Protein AF-A0A2E2HQ76-F1 (afdb_monomer)

Radius of gyration: 26.44 Å; Cα contacts (8 Å, |Δi|>4): 318; chains: 1; bounding box: 56×39×73 Å

Sequence (237 aa):
MATITQSFTYALPEENYVAGISTTKTATYTYIGPDEFDVEIDGEGYIINFDLTEYPSPDRKKTIKATESSQLPIAYLARHHVDEEGFVWTENYVQETMDNGDVYNRLDNPDLEDVYMTPRWDESQGKWIVEQILKEQRNNAQAEAKRRKSYVETYYSQYDFGADVNAKIDAYLVGITSYINANPKYKTWKYTTQPTPPDIPKIDADIMKAFKNLPLPHSYALGGGPVLTFPGETAEG

pLDDT: mean 86.23, std 15.96, range [29.34, 97.56]

Secondary structure (DSSP, 8-state):
--EEEEEEEEE--SSTBSSS--SS-EEEEEEEEESEEEEEE-TTSBEEESS-SS---TTTEEEEETTSTTTHHHHHHTHHHH-TT-------EEEEE-TTS-EEEEESS--STTTBPPPEEETTTTEEE-PBPB--EE-HHHHHHHHHHHHHHHHHTT----HHHHHHHHHHHHHHHHHHHHSPPEEGGG-SS---PPPPPPPPHHHHHHHTTSPPPGGGSSS-S-----TT-----

Mean 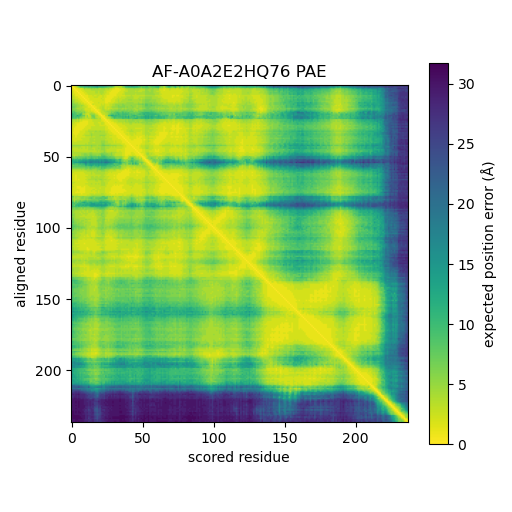predicted aligned error: 9.18 Å

Solvent-accessible surface area (backbone atoms only — not comparable to full-atom values): 14792 Å² total; per-residue (Å²): 123,52,79,41,78,50,74,50,76,45,75,32,42,82,45,82,37,49,92,60,74,32,95,83,43,63,51,77,46,74,40,62,35,53,37,44,52,56,32,34,36,51,98,83,20,40,68,76,43,68,76,75,87,61,88,66,58,76,90,33,46,47,76,46,39,41,78,39,81,88,32,31,66,53,41,45,63,44,30,87,79,62,37,90,87,61,84,79,84,87,77,44,72,43,82,42,76,46,98,85,69,38,73,24,75,42,71,74,55,70,54,69,67,75,40,30,47,73,49,27,41,38,81,92,76,73,43,79,46,74,47,73,46,68,58,80,61,52,41,71,63,37,53,51,42,52,51,54,48,51,55,52,52,58,50,58,77,72,51,86,72,50,72,74,50,46,52,52,49,53,54,46,53,53,51,44,50,53,49,42,69,75,41,62,65,38,62,51,93,54,42,91,68,77,79,84,76,76,86,70,81,72,80,54,68,66,56,52,60,67,49,72,82,53,79,82,57,76,87,69,74,67,86,79,74,82,82,86,78,72,95,78,76,76,88,73,134

Foldseek 3Di:
DDWDKDKDKDWFCPAAQDDDTDPPDIDIDIDTFDQKAKFFADPQQATDDRDCPDDDDPVRIDMQGCVDRQRVLLNQLCRCVGPPPHDDDDWDWDWDQDPVRFTFTGTPRDDSVSFWPRWGQDPVVRDIDIHTNHDDFDDVLLVVLVVVLCQLCLDLVPDDPDDVLVVLSVVQNVVSVVLNVVDDTHPVNRDPDDDDRPDHDDRDPVNVVSCVPDPDRPVVVPDDDPDDDDPPDDDDD

Structure (mmCIF, N/CA/C/O backbone):
data_AF-A0A2E2HQ76-F1
#
_entry.id   AF-A0A2E2HQ76-F1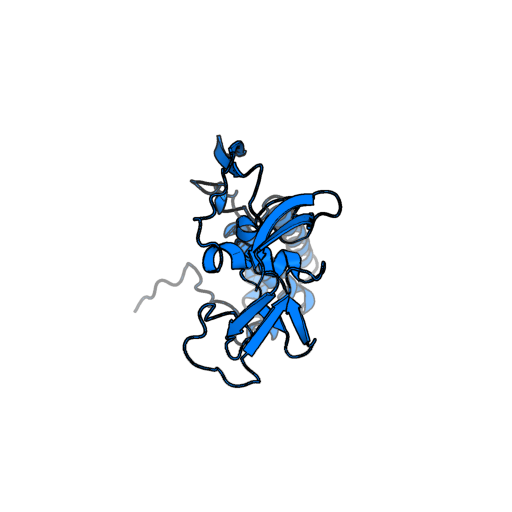
#
loop_
_atom_site.group_PDB
_atom_site.id
_atom_site.type_symbol
_atom_site.label_atom_id
_atom_site.label_alt_id
_atom_site.label_comp_id
_atom_site.label_asym_id
_atom_site.label_entity_id
_atom_site.label_seq_id
_atom_site.pdbx_PDB_ins_code
_atom_site.Cartn_x
_atom_site.Cartn_y
_atom_site.Cartn_z
_atom_site.occupancy
_atom_site.B_iso_or_equiv
_atom_site.auth_seq_id
_atom_site.auth_comp_id
_atom_site.auth_asym_id
_atom_site.auth_atom_id
_atom_site.pdbx_PDB_model_num
ATOM 1 N N . MET A 1 1 ? -24.481 -2.364 27.507 1.00 77.31 1 MET A N 1
ATOM 2 C CA . MET A 1 1 ? -23.082 -2.495 27.074 1.00 77.31 1 MET A CA 1
ATOM 3 C C . MET A 1 1 ? -22.218 -2.134 28.261 1.00 77.31 1 MET A C 1
ATOM 5 O O . MET A 1 1 ? -22.554 -1.185 28.968 1.00 77.31 1 MET A O 1
ATOM 9 N N . ALA A 1 2 ? -21.210 -2.945 28.547 1.00 88.00 2 ALA A N 1
ATOM 10 C CA . ALA A 1 2 ? -20.252 -2.678 29.611 1.00 88.00 2 ALA A CA 1
ATOM 11 C C . ALA A 1 2 ? -18.970 -2.112 28.998 1.00 88.00 2 ALA A C 1
ATOM 13 O O . ALA A 1 2 ? -18.512 -2.603 27.970 1.00 88.00 2 ALA A O 1
ATOM 14 N N . THR A 1 3 ? -18.368 -1.111 29.636 1.00 91.44 3 THR A N 1
ATOM 15 C CA . THR A 1 3 ? -17.027 -0.664 29.255 1.00 91.44 3 THR A CA 1
ATOM 16 C C . THR A 1 3 ? -16.012 -1.729 29.653 1.00 91.44 3 THR A C 1
ATOM 18 O O . THR A 1 3 ? -15.988 -2.182 30.801 1.00 91.44 3 THR A O 1
ATOM 21 N N . ILE A 1 4 ? -15.164 -2.122 28.709 1.00 93.75 4 ILE A N 1
ATOM 22 C CA . ILE A 1 4 ? -14.076 -3.074 28.909 1.00 93.75 4 ILE A CA 1
ATOM 23 C C . ILE A 1 4 ? -12.734 -2.422 28.606 1.00 93.75 4 ILE A C 1
ATOM 25 O O . ILE A 1 4 ? -12.632 -1.503 27.799 1.00 93.75 4 ILE A O 1
ATOM 29 N N . THR A 1 5 ? -11.689 -2.952 29.234 1.00 94.50 5 THR A N 1
ATOM 30 C CA . THR A 1 5 ? -10.299 -2.650 28.902 1.00 94.50 5 THR A CA 1
ATOM 31 C C . THR A 1 5 ? -9.627 -3.939 28.464 1.00 94.50 5 THR A C 1
ATOM 33 O O . THR A 1 5 ? -9.548 -4.888 29.247 1.00 94.50 5 THR A O 1
ATOM 36 N N . GLN A 1 6 ? -9.155 -3.994 27.221 1.00 94.94 6 GLN A N 1
ATOM 37 C CA . GLN A 1 6 ? -8.462 -5.165 26.685 1.00 94.94 6 GLN A CA 1
ATOM 38 C C . GLN A 1 6 ? -7.244 -4.755 25.869 1.00 94.94 6 GLN A C 1
ATOM 40 O O . GLN A 1 6 ? -7.316 -3.862 25.026 1.00 94.94 6 GLN A O 1
ATOM 45 N N . SER A 1 7 ? -6.125 -5.437 26.102 1.00 95.81 7 SER A N 1
ATOM 46 C CA . SER A 1 7 ? -4.915 -5.263 25.306 1.00 95.81 7 SER A CA 1
ATOM 47 C C . SER A 1 7 ? -4.778 -6.375 24.276 1.00 95.81 7 SER A C 1
ATOM 49 O O . SER A 1 7 ? -5.073 -7.537 24.555 1.00 95.81 7 SER A O 1
ATOM 51 N N . PHE A 1 8 ? -4.274 -6.023 23.101 1.00 95.81 8 PHE A N 1
ATOM 52 C CA . PHE A 1 8 ? -3.975 -6.965 22.032 1.00 95.81 8 PHE A CA 1
ATOM 53 C C . PHE A 1 8 ? -2.688 -6.578 21.321 1.00 95.81 8 PHE A C 1
ATOM 55 O O . PHE A 1 8 ? -2.269 -5.423 21.335 1.00 95.81 8 PHE A O 1
ATOM 62 N N . THR A 1 9 ? -2.066 -7.564 20.688 1.00 95.62 9 THR A N 1
ATOM 63 C CA . THR A 1 9 ? -0.902 -7.359 19.832 1.00 95.62 9 THR A CA 1
ATOM 64 C C . THR A 1 9 ? -1.328 -7.534 18.385 1.00 95.62 9 THR A C 1
ATOM 66 O O . THR A 1 9 ? -2.008 -8.505 18.053 1.00 95.62 9 THR A O 1
ATOM 69 N N . TYR A 1 10 ? -0.924 -6.602 17.527 1.00 94.50 10 TYR A N 1
ATOM 70 C CA . TYR A 1 10 ? -1.260 -6.628 16.110 1.00 94.50 10 TYR A CA 1
ATOM 71 C C . TYR A 1 10 ? -0.017 -6.445 15.245 1.00 94.50 10 TYR A C 1
ATOM 73 O O . TYR A 1 10 ? 0.938 -5.763 15.631 1.00 94.50 10 TYR A O 1
ATOM 81 N N . ALA A 1 11 ? -0.015 -7.097 14.085 1.00 93.94 11 ALA A N 1
ATOM 82 C CA . ALA A 1 11 ? 1.092 -7.024 13.145 1.00 93.94 11 ALA A CA 1
ATOM 83 C C . ALA A 1 11 ? 1.132 -5.652 12.466 1.00 93.94 11 ALA A C 1
ATOM 85 O O . ALA A 1 11 ? 0.093 -5.081 12.134 1.00 93.94 11 ALA A O 1
ATOM 86 N N . LEU A 1 12 ? 2.337 -5.138 12.242 1.00 93.38 12 LEU A N 1
ATOM 87 C CA . LEU A 1 12 ? 2.582 -3.880 11.544 1.00 93.38 12 LEU A CA 1
ATOM 88 C C . LEU A 1 12 ? 3.380 -4.139 10.263 1.00 93.38 12 LEU A C 1
ATOM 90 O O . LEU A 1 12 ? 4.075 -5.148 10.168 1.00 93.38 12 LEU A O 1
ATOM 94 N N . PRO A 1 13 ? 3.332 -3.254 9.262 1.00 91.69 13 PRO A N 1
ATOM 95 C CA . PRO A 1 13 ? 4.262 -3.322 8.150 1.00 91.69 13 PRO A CA 1
ATOM 96 C C . PRO A 1 13 ? 5.676 -2.982 8.627 1.00 91.69 13 PRO A C 1
ATOM 98 O O . PRO A 1 13 ? 5.869 -2.181 9.551 1.00 91.69 13 PRO A O 1
ATOM 101 N N . GLU A 1 14 ? 6.680 -3.552 7.957 1.00 89.88 14 GLU A N 1
ATOM 102 C CA . GLU A 1 14 ? 8.088 -3.182 8.177 1.00 89.88 14 GLU A CA 1
ATOM 103 C C . GLU A 1 14 ? 8.264 -1.664 8.065 1.00 89.88 14 GLU A C 1
ATOM 105 O O . GLU A 1 14 ? 8.861 -1.011 8.927 1.00 89.88 14 GLU A O 1
ATOM 110 N N . GLU A 1 15 ? 7.616 -1.093 7.052 1.00 89.12 15 GLU A N 1
ATOM 111 C CA . GLU A 1 15 ? 7.592 0.328 6.776 1.00 89.12 15 GLU A CA 1
ATOM 112 C C . GLU A 1 15 ? 6.177 0.806 6.452 1.00 89.12 15 GLU A C 1
ATOM 114 O O . GLU A 1 15 ? 5.490 0.239 5.601 1.00 89.12 15 GLU A O 1
ATOM 119 N N . ASN A 1 16 ? 5.756 1.887 7.110 1.00 88.88 16 ASN A N 1
ATOM 120 C CA . ASN A 1 16 ? 4.438 2.471 6.888 1.00 88.88 16 ASN A CA 1
ATOM 121 C C . ASN A 1 16 ? 4.263 2.871 5.416 1.00 88.88 16 ASN A C 1
ATOM 123 O O . ASN A 1 16 ? 5.190 3.365 4.765 1.00 88.88 16 ASN A O 1
ATOM 127 N N . TYR A 1 17 ? 3.046 2.675 4.908 1.00 90.75 17 TYR A N 1
ATOM 128 C CA . TYR A 1 17 ? 2.636 2.998 3.539 1.00 90.75 17 TYR A CA 1
ATOM 129 C C . TYR A 1 17 ? 3.270 2.162 2.413 1.00 90.75 17 TYR A C 1
ATOM 131 O O . TYR A 1 17 ? 2.989 2.417 1.238 1.00 90.75 17 TYR A O 1
ATOM 139 N N . VAL A 1 18 ? 4.094 1.159 2.743 1.00 89.12 18 VAL A N 1
ATOM 140 C CA . VAL A 1 18 ? 4.664 0.193 1.791 1.00 89.12 18 VAL A CA 1
ATOM 141 C C . VAL A 1 18 ? 3.946 -1.144 1.936 1.00 89.12 18 VAL A C 1
ATOM 143 O O . VAL A 1 18 ? 3.761 -1.628 3.046 1.00 89.12 18 VAL A O 1
ATOM 146 N N . ALA A 1 19 ? 3.551 -1.749 0.814 1.00 87.31 19 ALA A N 1
ATOM 147 C CA . ALA A 1 19 ? 2.788 -2.992 0.820 1.00 87.31 19 ALA A CA 1
ATOM 148 C C . ALA A 1 19 ? 3.541 -4.142 1.505 1.00 87.31 19 ALA A C 1
ATOM 150 O O . ALA A 1 19 ? 4.706 -4.396 1.193 1.00 87.31 19 ALA A O 1
ATOM 151 N N . GLY A 1 20 ? 2.826 -4.867 2.366 1.00 85.94 20 GLY A N 1
ATOM 152 C CA . GLY A 1 20 ? 3.310 -6.071 3.036 1.00 85.94 20 GLY A CA 1
ATOM 153 C C . GLY A 1 20 ? 3.284 -5.936 4.556 1.00 85.94 20 GLY A C 1
ATOM 154 O O . GLY A 1 20 ? 3.690 -4.918 5.112 1.00 85.94 20 GLY A O 1
ATOM 155 N N . ILE A 1 21 ? 2.826 -6.992 5.227 1.00 83.62 21 ILE A N 1
ATOM 156 C CA . ILE A 1 21 ? 2.812 -7.080 6.689 1.00 83.62 21 ILE A CA 1
ATOM 157 C C . ILE A 1 21 ? 4.108 -7.738 7.158 1.00 83.62 21 ILE A C 1
ATOM 159 O O . ILE A 1 21 ? 4.530 -8.751 6.596 1.00 83.62 21 ILE A O 1
ATOM 163 N N . SER A 1 22 ? 4.746 -7.159 8.175 1.00 84.31 22 SER A N 1
ATOM 164 C CA . SER A 1 22 ? 5.930 -7.755 8.783 1.00 84.31 22 SER A CA 1
ATOM 165 C C . SER A 1 22 ? 5.566 -9.048 9.504 1.00 84.31 22 SER A C 1
ATOM 167 O O . SER A 1 22 ? 4.528 -9.153 10.156 1.00 84.31 22 SER A O 1
ATOM 169 N N . THR A 1 23 ? 6.465 -10.024 9.449 1.00 81.56 23 THR A N 1
ATOM 170 C CA . THR A 1 23 ? 6.367 -11.239 10.265 1.00 81.56 23 THR A CA 1
ATOM 171 C C . THR A 1 23 ? 7.010 -11.085 11.645 1.00 81.56 23 THR A C 1
ATOM 173 O O . THR A 1 23 ? 6.943 -12.010 12.449 1.00 81.56 23 THR A O 1
ATOM 176 N N . THR A 1 24 ? 7.682 -9.964 11.917 1.00 85.62 24 THR A N 1
ATOM 177 C CA . THR A 1 24 ? 8.499 -9.745 13.125 1.00 85.62 24 THR A CA 1
ATOM 178 C C . THR A 1 24 ? 8.143 -8.466 13.877 1.00 85.62 24 THR A C 1
ATOM 180 O O . THR A 1 24 ? 8.426 -8.368 15.070 1.00 85.62 24 THR A O 1
ATOM 183 N N . LYS A 1 25 ? 7.517 -7.490 13.215 1.00 90.50 25 LYS A N 1
ATOM 184 C CA . LYS A 1 25 ? 7.137 -6.204 13.790 1.00 90.50 25 LYS A CA 1
ATOM 185 C C . LYS A 1 25 ? 5.670 -6.217 14.195 1.00 90.50 25 LYS A C 1
ATOM 187 O O . LYS A 1 25 ? 4.765 -6.350 13.372 1.00 90.50 25 LYS A O 1
ATOM 192 N N . THR A 1 26 ? 5.446 -6.031 15.485 1.00 93.88 26 THR A N 1
ATOM 193 C CA . THR A 1 26 ? 4.122 -5.949 16.095 1.00 93.88 26 THR A CA 1
ATOM 194 C C . THR A 1 26 ? 4.080 -4.788 17.074 1.00 93.88 26 THR A C 1
ATOM 196 O O . THR A 1 26 ? 5.110 -4.441 17.652 1.00 93.88 26 THR A O 1
ATOM 199 N N . ALA A 1 27 ? 2.894 -4.247 17.323 1.00 93.38 27 ALA A N 1
ATOM 200 C CA . ALA A 1 27 ? 2.656 -3.303 18.408 1.00 93.38 27 ALA A CA 1
ATOM 201 C C . ALA A 1 27 ? 1.533 -3.803 19.316 1.00 93.38 27 ALA A C 1
ATOM 203 O O . ALA A 1 27 ? 0.669 -4.575 18.892 1.00 93.38 27 ALA A O 1
ATOM 204 N N . THR A 1 28 ? 1.585 -3.380 20.576 1.00 95.56 28 THR A N 1
ATOM 205 C CA . THR A 1 28 ? 0.549 -3.669 21.565 1.00 95.56 28 THR A CA 1
ATOM 206 C C . THR A 1 28 ? -0.314 -2.438 21.752 1.00 95.56 28 THR A C 1
ATOM 208 O O . THR A 1 28 ? 0.191 -1.342 21.988 1.00 95.56 28 THR A O 1
ATOM 211 N N . TYR A 1 29 ? -1.616 -2.657 21.682 1.00 95.00 29 TYR A N 1
ATOM 212 C CA . TYR A 1 29 ? -2.647 -1.641 21.741 1.00 95.00 29 TYR A CA 1
ATOM 213 C C . TYR A 1 29 ? -3.623 -1.977 22.865 1.00 95.00 29 TYR A C 1
ATOM 215 O O . TYR A 1 29 ? -3.818 -3.149 23.188 1.00 95.00 29 TYR A O 1
ATOM 223 N N . THR A 1 30 ? -4.237 -0.955 23.457 1.00 94.12 30 THR A N 1
ATOM 224 C CA . THR A 1 30 ? -5.245 -1.118 24.511 1.00 94.12 30 THR A CA 1
ATOM 225 C C . THR A 1 30 ? -6.545 -0.475 24.065 1.00 94.12 30 THR A C 1
ATOM 227 O O . THR A 1 30 ? -6.609 0.739 23.887 1.00 94.12 30 THR A O 1
ATOM 230 N N . TYR A 1 31 ? -7.571 -1.297 23.888 1.00 94.06 31 TYR A N 1
ATOM 231 C CA . TYR A 1 31 ? -8.940 -0.855 23.679 1.00 94.06 31 TYR A CA 1
ATOM 232 C C . TYR A 1 31 ? -9.589 -0.542 25.026 1.00 94.06 31 TYR A C 1
ATOM 234 O O . TYR A 1 31 ? -9.506 -1.349 25.958 1.00 94.06 31 TYR A O 1
ATOM 242 N N . ILE A 1 32 ? -10.234 0.617 25.106 1.00 93.12 32 ILE A N 1
ATOM 243 C CA . ILE A 1 32 ? -11.110 1.023 26.202 1.00 93.12 32 ILE A CA 1
ATOM 244 C C . ILE A 1 32 ? -12.407 1.479 25.540 1.00 93.12 32 ILE A C 1
ATOM 246 O O . ILE A 1 32 ? -12.379 2.396 24.728 1.00 93.12 32 ILE A O 1
ATOM 250 N N . GLY A 1 33 ? -13.515 0.801 25.821 1.00 92.69 33 GLY A N 1
ATOM 251 C CA . GLY A 1 33 ? -14.793 1.090 25.169 1.00 92.69 33 GLY A CA 1
ATOM 252 C C . GLY A 1 33 ? -15.834 -0.004 25.405 1.00 92.69 33 GLY A C 1
ATOM 253 O O . GLY A 1 33 ? -15.589 -0.909 26.209 1.00 92.69 33 GLY A O 1
ATOM 254 N N . PRO A 1 34 ? -16.992 0.053 24.728 1.00 93.38 34 PRO A N 1
ATOM 255 C CA . PRO A 1 34 ? -18.050 -0.948 24.853 1.00 93.38 34 PRO A CA 1
ATOM 256 C C . PRO A 1 34 ? -17.576 -2.372 24.520 1.00 93.38 34 PRO A C 1
ATOM 258 O O . PRO A 1 34 ? -16.764 -2.575 23.616 1.00 93.38 34 PRO A O 1
ATOM 261 N N . ASP A 1 35 ? -18.106 -3.367 25.228 1.00 95.31 35 ASP A N 1
ATOM 262 C CA . ASP A 1 35 ? -17.883 -4.797 24.984 1.00 95.31 35 ASP A CA 1
ATOM 263 C C . ASP A 1 35 ? -18.407 -5.279 23.625 1.00 95.31 35 ASP A C 1
ATOM 265 O O . ASP A 1 35 ? -17.827 -6.182 23.011 1.00 95.31 35 ASP A O 1
ATOM 269 N N . GLU A 1 36 ? -19.465 -4.639 23.143 1.00 94.88 36 GLU A N 1
ATOM 270 C CA . GLU A 1 36 ? -19.980 -4.736 21.785 1.00 94.88 36 GLU A CA 1
ATOM 271 C C . GLU A 1 36 ? -20.700 -3.442 21.397 1.00 94.88 36 GLU A C 1
ATOM 273 O O . GLU A 1 36 ? -21.184 -2.712 22.263 1.00 94.88 36 GLU A O 1
ATOM 278 N N . PHE A 1 37 ? -20.774 -3.160 20.100 1.00 93.75 37 PHE A N 1
ATOM 279 C CA . PHE A 1 37 ? -21.558 -2.055 19.553 1.00 93.75 37 PHE A CA 1
ATOM 280 C C . PHE A 1 37 ? -21.964 -2.352 18.108 1.00 93.75 37 PHE A C 1
ATOM 282 O O . PHE A 1 37 ? -21.340 -3.159 17.412 1.00 93.75 37 PHE A O 1
ATOM 289 N N . ASP A 1 38 ? -23.042 -1.713 17.667 1.00 93.94 38 ASP A N 1
ATOM 290 C CA . ASP A 1 38 ? -23.584 -1.882 16.326 1.00 93.94 38 ASP A CA 1
ATOM 291 C C . ASP A 1 38 ? -23.137 -0.744 15.407 1.00 93.94 38 ASP A C 1
ATOM 293 O O . ASP A 1 38 ? -23.052 0.407 15.823 1.00 93.94 38 ASP A O 1
ATOM 297 N N . VAL A 1 39 ? -22.903 -1.071 14.140 1.00 94.50 39 VAL A N 1
ATOM 298 C CA . VAL A 1 39 ? -22.543 -0.126 13.081 1.00 94.50 39 VAL A CA 1
ATOM 299 C C . VAL A 1 39 ? -23.412 -0.344 11.844 1.00 94.50 39 VAL A C 1
ATOM 301 O O . VAL A 1 39 ? -23.922 -1.445 11.604 1.00 94.50 39 VAL A O 1
ATOM 304 N N . GLU A 1 40 ? -23.572 0.706 11.044 1.00 95.25 40 GLU A N 1
ATOM 305 C CA . GLU A 1 40 ? -24.185 0.635 9.717 1.00 95.25 40 GLU A CA 1
ATOM 306 C C . GLU A 1 40 ? -23.098 0.623 8.647 1.00 95.25 40 GLU A C 1
ATOM 308 O O . GLU A 1 40 ? -22.190 1.459 8.670 1.00 95.25 40 GLU A O 1
ATOM 313 N N . ILE A 1 41 ? -23.227 -0.288 7.684 1.00 95.81 41 ILE A N 1
ATOM 314 C CA . ILE A 1 41 ? -22.366 -0.357 6.503 1.00 95.81 41 ILE A CA 1
ATOM 315 C C . ILE A 1 41 ? -23.077 0.130 5.230 1.00 95.81 41 ILE A C 1
ATOM 317 O O . ILE A 1 41 ? -24.311 0.104 5.118 1.00 95.81 41 ILE A O 1
ATOM 321 N N . ASP A 1 42 ? -22.308 0.583 4.245 1.00 94.38 42 ASP A N 1
ATOM 322 C CA . ASP A 1 42 ? -22.791 0.821 2.882 1.00 94.38 42 ASP A CA 1
ATOM 323 C C . ASP A 1 42 ? -22.840 -0.469 2.036 1.00 94.38 42 ASP A C 1
ATOM 325 O O . ASP A 1 42 ? -22.668 -1.578 2.540 1.00 94.38 42 ASP A O 1
ATOM 329 N N . GLY A 1 43 ? -23.120 -0.332 0.735 1.00 93.19 43 GLY A N 1
ATOM 330 C CA . GLY A 1 43 ? -23.179 -1.466 -0.195 1.00 93.19 43 GLY A CA 1
ATOM 331 C C . GLY A 1 43 ? -21.822 -2.099 -0.532 1.00 93.19 43 GLY A C 1
ATOM 332 O O . GLY A 1 43 ? -21.797 -3.188 -1.099 1.00 93.19 43 GLY A O 1
ATOM 333 N N . GLU A 1 44 ? -20.710 -1.443 -0.197 1.00 93.62 44 GLU A N 1
ATOM 334 C CA . GLU A 1 44 ? -19.345 -1.959 -0.374 1.00 93.62 44 GLU A CA 1
ATOM 335 C C . GLU A 1 44 ? -18.789 -2.575 0.927 1.00 93.62 44 GLU A C 1
ATOM 337 O O . GLU A 1 44 ? -17.759 -3.261 0.916 1.00 93.62 44 GLU A O 1
ATOM 342 N N . GLY A 1 45 ? -19.511 -2.381 2.034 1.00 94.69 45 GLY A N 1
ATOM 343 C CA . GLY A 1 45 ? -19.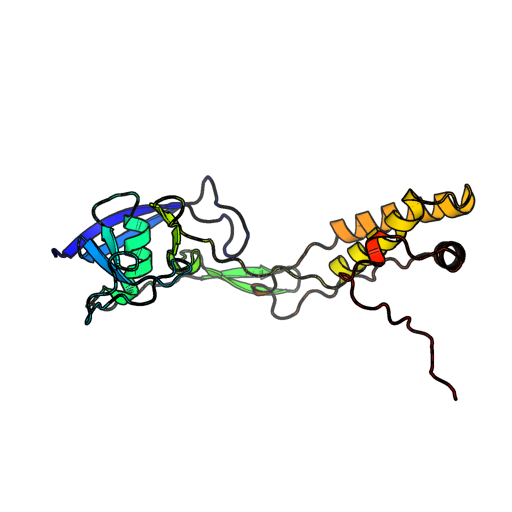213 -2.902 3.359 1.00 94.69 45 GLY A CA 1
ATOM 344 C C . GLY A 1 45 ? -18.511 -1.908 4.279 1.00 94.69 45 GLY A C 1
ATOM 345 O O . GLY A 1 45 ? -18.124 -2.294 5.383 1.00 94.69 45 GLY A O 1
ATOM 346 N N . TYR A 1 46 ? -18.286 -0.665 3.848 1.00 94.62 46 TYR A N 1
ATOM 347 C CA . TYR A 1 46 ? -17.611 0.338 4.669 1.00 94.62 46 TYR A CA 1
ATOM 348 C C . TYR A 1 46 ? -18.545 0.840 5.762 1.00 94.62 46 TYR A C 1
ATOM 350 O O . TYR A 1 46 ? -19.732 1.051 5.517 1.00 94.62 46 TYR A O 1
ATOM 358 N N . ILE A 1 47 ? -18.006 1.048 6.964 1.00 93.50 47 ILE A N 1
ATOM 359 C CA . ILE A 1 47 ? -18.763 1.637 8.070 1.00 93.50 47 ILE A CA 1
ATOM 360 C C . ILE A 1 47 ? -19.074 3.098 7.735 1.00 93.50 47 ILE A C 1
ATOM 362 O O . ILE A 1 47 ? -18.165 3.885 7.477 1.00 93.50 47 ILE A O 1
ATOM 366 N N . ILE A 1 48 ? -20.356 3.458 7.768 1.00 92.50 48 ILE A N 1
ATOM 367 C CA . ILE A 1 48 ? -20.826 4.824 7.501 1.00 92.50 48 ILE A CA 1
ATOM 368 C C . ILE A 1 48 ? -21.509 5.475 8.704 1.00 92.50 48 ILE A C 1
ATOM 370 O O . ILE A 1 48 ? -21.703 6.689 8.703 1.00 92.50 48 ILE A O 1
ATOM 374 N N . ASN A 1 49 ? -21.888 4.691 9.718 1.00 90.94 49 ASN A N 1
ATOM 375 C CA . ASN A 1 49 ? -22.499 5.213 10.933 1.00 90.94 49 ASN A CA 1
ATOM 376 C C . ASN A 1 49 ? -22.177 4.333 12.152 1.00 90.94 49 ASN A C 1
ATOM 378 O O . ASN A 1 49 ? -22.303 3.108 12.089 1.00 90.94 49 ASN A O 1
ATOM 382 N N . PHE A 1 50 ? -21.802 4.982 13.254 1.00 88.94 50 PHE A N 1
ATOM 383 C CA . PHE A 1 50 ? -21.540 4.373 14.564 1.00 88.94 50 PHE A CA 1
ATOM 384 C C . PHE A 1 50 ? -22.641 4.693 15.591 1.00 88.94 50 PHE A C 1
ATOM 386 O O . PHE A 1 50 ? -22.757 3.995 16.592 1.00 88.94 50 PHE A O 1
ATOM 393 N N . ASP A 1 51 ? -23.466 5.716 15.335 1.00 85.06 51 ASP A N 1
ATOM 394 C CA . ASP A 1 51 ? -24.578 6.135 16.193 1.00 85.06 51 ASP A CA 1
ATOM 395 C C . ASP A 1 51 ? -25.912 5.828 15.494 1.00 85.06 51 ASP A C 1
ATOM 397 O O . ASP A 1 51 ? -26.477 6.625 14.730 1.00 85.06 51 ASP A O 1
ATOM 401 N N . LEU A 1 52 ? -26.391 4.600 15.699 1.00 83.81 52 LEU A N 1
ATOM 402 C CA . LEU A 1 52 ? -27.632 4.107 15.106 1.00 83.81 52 LEU A CA 1
ATOM 403 C C . LEU A 1 52 ? -28.849 4.718 15.815 1.00 83.81 52 LEU A C 1
ATOM 405 O O . LEU A 1 52 ? -29.468 4.102 16.681 1.00 83.81 52 LEU A O 1
ATOM 409 N N . THR A 1 53 ? -29.204 5.939 15.421 1.00 77.12 53 THR A N 1
ATOM 410 C CA . THR A 1 53 ? -30.429 6.620 15.876 1.00 77.12 53 THR A CA 1
ATOM 411 C C . THR A 1 53 ? -31.693 6.054 15.220 1.00 77.12 53 THR A C 1
ATOM 413 O O . THR A 1 53 ? -32.761 6.028 15.835 1.00 77.12 53 THR A O 1
ATOM 416 N N . GLU A 1 54 ? -31.566 5.537 13.997 1.00 78.50 54 GLU A N 1
ATOM 417 C CA . GLU A 1 54 ? -32.584 4.767 13.282 1.00 78.50 54 GLU A CA 1
ATOM 418 C C . GLU A 1 54 ? -32.093 3.329 13.092 1.00 78.50 54 GLU A C 1
ATOM 420 O O . GLU A 1 54 ? -30.893 3.089 12.991 1.00 78.50 54 GLU A O 1
ATOM 425 N N . TYR A 1 55 ? -33.006 2.353 13.050 1.00 78.44 55 TYR A N 1
ATOM 426 C CA . TYR A 1 55 ? -32.630 0.955 12.825 1.00 78.44 55 TYR A CA 1
ATOM 427 C C . TYR A 1 55 ? -32.326 0.734 11.335 1.00 78.44 55 TYR A C 1
ATOM 429 O O . TYR A 1 55 ? -33.272 0.709 10.539 1.00 78.44 55 TYR A O 1
ATOM 437 N N . PRO A 1 56 ? -31.052 0.540 10.935 1.00 84.38 56 PRO A N 1
ATOM 438 C CA . PRO A 1 56 ? -30.733 0.217 9.552 1.00 84.38 56 PRO A CA 1
ATOM 439 C C . PRO A 1 56 ? -31.326 -1.146 9.177 1.00 84.38 56 PRO A C 1
ATOM 441 O O . PRO A 1 56 ? -31.704 -1.945 10.044 1.00 84.38 56 PRO A O 1
ATOM 444 N N . SER A 1 57 ? -31.405 -1.437 7.873 1.00 86.19 57 SER A N 1
ATOM 445 C CA . SER A 1 57 ? -31.850 -2.767 7.445 1.00 86.19 57 SER A CA 1
ATOM 446 C C . SER A 1 57 ? -30.936 -3.849 8.046 1.00 86.19 57 SER A C 1
ATOM 448 O O . SER A 1 57 ? -29.740 -3.601 8.231 1.00 86.19 57 SER A O 1
ATOM 450 N N . PRO A 1 58 ? -31.458 -5.057 8.333 1.00 84.75 58 PRO A N 1
ATOM 451 C CA . PRO A 1 58 ? -30.662 -6.135 8.922 1.00 84.75 58 PRO A CA 1
ATOM 452 C C . PRO A 1 58 ? -29.397 -6.472 8.127 1.00 84.75 58 PRO A C 1
ATOM 454 O O . PRO A 1 58 ? -28.383 -6.823 8.717 1.00 84.75 58 PRO A O 1
ATOM 457 N N . ASP A 1 59 ? -29.440 -6.312 6.803 1.00 88.81 59 ASP A N 1
ATOM 458 C CA . ASP A 1 59 ? -28.301 -6.588 5.925 1.00 88.81 59 ASP A CA 1
ATOM 459 C C . ASP A 1 59 ? -27.164 -5.574 6.120 1.00 88.81 59 ASP A C 1
ATOM 461 O O . ASP A 1 59 ? -25.993 -5.920 5.985 1.00 88.81 59 ASP A O 1
ATOM 465 N N . ARG A 1 60 ? -27.501 -4.335 6.497 1.00 92.88 60 ARG A N 1
ATOM 466 C CA . ARG A 1 60 ? -26.557 -3.222 6.682 1.00 92.88 60 ARG A CA 1
ATOM 467 C C . ARG A 1 60 ? -26.118 -3.039 8.130 1.00 92.88 60 ARG A C 1
ATOM 469 O O . ARG A 1 60 ? -25.161 -2.319 8.389 1.00 92.88 60 ARG A O 1
ATOM 476 N N . LYS A 1 61 ? -26.801 -3.675 9.080 1.00 95.12 61 LYS A N 1
ATOM 477 C CA . LYS A 1 61 ? -26.430 -3.653 10.493 1.00 95.12 61 LYS A CA 1
ATOM 478 C C . LYS A 1 61 ? -25.379 -4.723 10.773 1.00 95.12 61 LYS A C 1
ATOM 480 O O . LYS A 1 61 ? -25.659 -5.905 10.581 1.00 95.12 61 LYS A O 1
ATOM 485 N N . LYS A 1 62 ? -24.213 -4.346 11.299 1.00 95.31 62 LYS A N 1
ATOM 486 C CA . LYS A 1 62 ? -23.206 -5.303 11.786 1.00 95.31 62 LYS A CA 1
ATOM 487 C C . LYS A 1 62 ? -22.852 -4.999 13.235 1.00 95.31 62 LYS A C 1
ATOM 489 O O . LYS A 1 62 ? -22.759 -3.841 13.619 1.00 95.31 62 LYS A O 1
ATOM 494 N N . THR A 1 63 ? -22.640 -6.042 14.026 1.00 94.94 63 THR A N 1
ATOM 495 C CA . THR A 1 63 ? -22.197 -5.915 15.419 1.00 94.94 63 THR A CA 1
ATOM 496 C C . THR A 1 63 ? -20.700 -6.187 15.488 1.00 94.94 63 THR A C 1
ATOM 498 O O . THR A 1 63 ? -20.235 -7.213 14.984 1.00 94.94 63 THR A O 1
ATOM 501 N N . ILE A 1 64 ? -19.954 -5.286 16.121 1.00 95.69 64 ILE A N 1
ATOM 502 C CA . ILE A 1 64 ? -18.545 -5.476 16.466 1.00 95.69 64 ILE A CA 1
ATOM 503 C C . ILE A 1 64 ? -18.479 -5.906 17.928 1.00 95.69 64 ILE A C 1
ATOM 505 O O . ILE A 1 64 ? -19.019 -5.232 18.803 1.00 95.69 64 ILE A O 1
ATOM 509 N N . LYS A 1 65 ? -17.810 -7.029 18.200 1.00 96.00 65 LYS A N 1
ATOM 510 C CA . LYS A 1 65 ? -17.675 -7.594 19.550 1.00 96.00 65 LYS A CA 1
ATOM 511 C C . LYS A 1 65 ? -16.241 -7.492 20.037 1.00 96.00 65 LYS A C 1
ATOM 513 O O . LYS A 1 65 ? -15.421 -8.358 19.753 1.00 96.00 65 LYS A O 1
ATOM 518 N N . ALA A 1 66 ? -15.941 -6.469 20.826 1.00 95.25 66 ALA A N 1
ATOM 519 C CA . ALA A 1 66 ? -14.604 -6.244 21.368 1.00 95.25 66 ALA A CA 1
ATOM 520 C C . ALA A 1 66 ? -14.145 -7.347 22.347 1.00 95.25 66 ALA A C 1
ATOM 522 O O . ALA A 1 66 ? -12.963 -7.457 22.653 1.00 95.25 66 ALA A O 1
ATOM 523 N N . THR A 1 67 ? -15.058 -8.202 22.815 1.00 95.88 67 THR A N 1
ATOM 524 C CA . THR A 1 67 ? -14.723 -9.401 23.602 1.00 95.88 67 THR A CA 1
ATOM 525 C C . THR A 1 67 ? -14.136 -10.550 22.773 1.00 95.88 67 THR A C 1
ATOM 527 O O . THR A 1 67 ? -13.529 -11.460 23.342 1.00 95.88 67 THR A O 1
ATOM 530 N N . GLU A 1 68 ? -14.280 -10.525 21.445 1.00 96.12 68 GLU A N 1
ATOM 531 C CA . GLU A 1 68 ? -13.709 -11.520 20.538 1.00 96.12 68 GLU A CA 1
ATOM 532 C C . GLU A 1 68 ? -12.331 -11.060 20.042 1.00 96.12 68 GLU A C 1
ATOM 534 O O . GLU A 1 68 ? -12.192 -10.000 19.434 1.00 96.12 68 GLU A O 1
ATOM 539 N N . SER A 1 69 ? -11.293 -11.880 20.237 1.00 94.06 69 SER A N 1
ATOM 540 C CA . SER A 1 69 ? -9.909 -11.506 19.894 1.00 94.06 69 SER A CA 1
ATOM 541 C C . SER A 1 69 ? -9.698 -11.172 18.412 1.00 94.06 69 SER A C 1
ATOM 543 O O . SER A 1 69 ? -8.847 -10.347 18.087 1.00 94.06 69 SER A O 1
ATOM 545 N N . SER A 1 70 ? -10.476 -11.775 17.510 1.00 93.81 70 SER A N 1
ATOM 546 C CA . SER A 1 70 ? -10.465 -11.479 16.071 1.00 93.81 70 SER A CA 1
ATOM 547 C C . SER A 1 70 ? -11.125 -10.145 15.715 1.00 93.81 70 SER A C 1
ATOM 549 O O . SER A 1 70 ? -10.834 -9.597 14.655 1.00 93.81 70 SER A O 1
ATOM 551 N N . GLN A 1 71 ? -12.008 -9.631 16.571 1.00 95.69 71 GLN A N 1
ATOM 552 C CA . GLN A 1 71 ? -12.735 -8.380 16.360 1.00 95.69 71 GLN A CA 1
ATOM 553 C C . GLN A 1 71 ? -12.194 -7.231 17.213 1.00 95.69 71 GLN A C 1
ATOM 555 O O . GLN A 1 71 ? -12.487 -6.074 16.936 1.00 95.69 71 GLN A O 1
ATOM 560 N N . LEU A 1 72 ? -11.362 -7.511 18.214 1.00 95.56 72 LEU A N 1
ATOM 561 C CA . LEU A 1 72 ? -10.752 -6.489 19.057 1.00 95.56 72 LEU A CA 1
ATOM 562 C C . LEU A 1 72 ? -9.937 -5.433 18.266 1.00 95.56 72 LEU A C 1
ATOM 564 O O . LEU A 1 72 ? -10.102 -4.248 18.551 1.00 95.56 72 LEU A O 1
ATOM 568 N N . PRO A 1 73 ? -9.155 -5.780 17.220 1.00 95.69 73 PRO A N 1
ATOM 569 C CA . PRO A 1 73 ? -8.533 -4.776 16.349 1.00 95.69 73 PRO A CA 1
ATOM 570 C C . PRO A 1 73 ? -9.550 -3.919 15.578 1.00 95.69 73 PRO A C 1
ATOM 572 O O . PRO A 1 73 ? -9.308 -2.741 15.338 1.00 95.69 73 PRO A O 1
ATOM 575 N N . ILE A 1 74 ? -10.699 -4.498 15.216 1.00 95.62 74 ILE A N 1
ATOM 576 C CA . ILE A 1 74 ? -11.800 -3.806 14.526 1.00 95.62 74 ILE A CA 1
ATOM 577 C C . ILE A 1 74 ? -12.445 -2.794 15.472 1.00 95.62 74 ILE A C 1
ATOM 579 O O . ILE A 1 74 ? -12.632 -1.639 15.104 1.00 95.62 74 ILE A O 1
ATOM 583 N N . ALA A 1 75 ? -12.722 -3.216 16.708 1.00 94.94 75 ALA A N 1
ATOM 584 C CA . ALA A 1 75 ? -13.237 -2.348 17.759 1.00 94.94 75 ALA A CA 1
ATOM 585 C C . ALA A 1 75 ? -12.272 -1.197 18.062 1.00 94.94 75 ALA A C 1
ATOM 587 O O . ALA A 1 75 ? -12.690 -0.053 18.210 1.00 94.94 75 ALA A O 1
ATOM 588 N N . TYR A 1 76 ? -10.970 -1.486 18.088 1.00 94.94 76 TYR A N 1
ATOM 589 C CA . TYR A 1 76 ? -9.938 -0.478 18.285 1.00 94.94 76 TY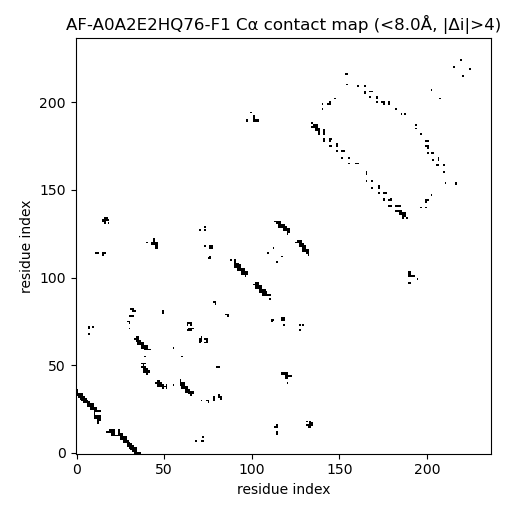R A CA 1
ATOM 590 C C . TYR A 1 76 ? -9.895 0.565 17.165 1.00 94.94 76 TYR A C 1
ATOM 592 O O . TYR A 1 76 ? -9.868 1.749 17.468 1.00 94.94 76 TYR A O 1
ATOM 600 N N . LEU A 1 77 ? -9.958 0.157 15.894 1.00 93.62 77 LEU A N 1
ATOM 601 C CA . LEU A 1 77 ? -10.023 1.082 14.746 1.00 93.62 77 LEU A CA 1
ATOM 602 C C . LEU A 1 77 ? -11.332 1.887 14.670 1.00 93.62 77 LEU A C 1
ATOM 604 O O . LEU A 1 77 ? -11.459 2.801 13.867 1.00 93.62 77 LEU A O 1
ATOM 608 N N . ALA A 1 78 ? -12.336 1.514 15.458 1.00 90.38 78 ALA A N 1
ATOM 609 C CA . ALA A 1 78 ? -13.597 2.234 15.585 1.00 90.38 78 ALA A CA 1
ATOM 610 C C . ALA A 1 78 ? -13.646 3.110 16.847 1.00 90.38 78 ALA A C 1
ATOM 612 O O . ALA A 1 78 ? -14.610 3.851 17.047 1.00 90.38 78 ALA A O 1
ATOM 613 N N . ARG A 1 79 ? -12.628 3.037 17.717 1.00 85.25 79 ARG A N 1
ATOM 614 C CA . ARG A 1 79 ? -12.672 3.622 19.064 1.00 85.25 79 ARG A CA 1
ATOM 615 C C . ARG A 1 79 ? -12.875 5.132 19.064 1.00 85.25 79 ARG A C 1
ATOM 617 O O . ARG A 1 79 ? -13.530 5.635 19.961 1.00 85.25 79 ARG A O 1
ATOM 624 N N . HIS A 1 80 ? -12.370 5.848 18.056 1.00 76.56 80 HIS A N 1
ATOM 625 C CA . HIS A 1 80 ? -12.527 7.302 17.957 1.00 76.56 80 HIS A CA 1
ATOM 626 C C . HIS A 1 80 ? -13.997 7.732 17.861 1.00 76.56 80 HIS A C 1
ATOM 628 O O . HIS A 1 80 ? -14.319 8.884 18.136 1.00 76.56 80 HIS A O 1
ATOM 634 N N . HIS A 1 81 ? -14.885 6.807 17.490 1.00 81.56 81 HIS A N 1
ATOM 635 C CA . HIS A 1 81 ? -16.321 7.038 17.401 1.00 81.56 81 HIS A CA 1
ATOM 636 C C . HIS A 1 81 ? -17.103 6.558 18.627 1.00 81.56 81 HIS A C 1
ATOM 638 O O . HIS A 1 81 ? -18.256 6.951 18.780 1.00 81.56 81 HIS A O 1
ATOM 644 N N . VAL A 1 82 ? -16.507 5.719 19.479 1.00 78.69 82 VAL A N 1
ATOM 645 C CA . VAL A 1 82 ? -17.178 5.126 20.652 1.00 78.69 82 VAL A CA 1
ATOM 646 C C . VAL A 1 82 ? -16.545 5.520 21.988 1.00 78.69 82 VAL A C 1
ATOM 648 O O . VAL A 1 82 ? -17.107 5.209 23.035 1.00 78.69 82 VAL A O 1
ATOM 651 N N . ASP A 1 83 ? -15.390 6.188 21.976 1.00 77.69 83 ASP A N 1
ATOM 652 C CA . ASP A 1 83 ? -14.750 6.707 23.181 1.00 77.69 83 ASP A CA 1
ATOM 653 C C . ASP A 1 83 ? -15.347 8.064 23.578 1.00 77.69 83 ASP A C 1
ATOM 655 O O . ASP A 1 83 ? -15.119 9.089 22.932 1.00 77.69 83 ASP A O 1
ATOM 659 N N . GLU A 1 84 ? -16.102 8.064 24.674 1.00 69.31 84 GLU A N 1
ATOM 660 C CA . GLU A 1 84 ? -16.715 9.258 25.261 1.00 69.31 84 GLU A CA 1
ATOM 661 C C . GLU A 1 84 ? -15.697 10.162 25.983 1.00 69.31 84 GLU A C 1
ATOM 663 O O . GLU A 1 84 ? -15.957 11.353 26.168 1.00 69.31 84 GLU A O 1
ATOM 668 N N . GLU A 1 85 ? -14.538 9.628 26.387 1.00 72.44 85 GLU A N 1
ATOM 669 C CA . GLU A 1 85 ? -13.531 10.351 27.181 1.00 72.44 85 GLU A CA 1
ATOM 670 C C . GLU A 1 85 ? -12.487 11.078 26.317 1.00 72.44 85 GLU A C 1
ATOM 672 O O . GLU A 1 85 ? -11.686 11.860 26.835 1.00 72.44 85 GLU A O 1
ATOM 677 N N . GLY A 1 86 ? -12.544 10.892 24.995 1.00 72.75 86 GLY A N 1
ATOM 678 C CA . GLY A 1 86 ? -11.669 11.559 24.038 1.00 72.75 86 GLY A CA 1
ATOM 679 C C . GLY A 1 86 ? -10.305 10.889 23.952 1.00 72.75 86 GLY A C 1
ATOM 680 O O . GLY A 1 86 ? -9.321 11.372 24.514 1.00 72.75 86 GLY A O 1
ATOM 681 N N . PHE A 1 87 ? -10.245 9.791 23.203 1.00 81.31 87 PHE A N 1
ATOM 682 C CA . PHE A 1 87 ? -9.013 9.063 22.953 1.00 81.31 87 PHE A CA 1
ATOM 683 C C . PHE A 1 87 ? -7.911 9.975 22.373 1.00 81.31 87 PHE A C 1
ATOM 685 O O . PHE A 1 87 ? -8.122 10.685 21.386 1.00 81.31 87 PHE A O 1
ATOM 692 N N . VAL A 1 88 ? -6.703 9.906 22.947 1.00 84.44 88 VAL A N 1
ATOM 693 C CA . VAL A 1 88 ? -5.508 10.600 22.441 1.00 84.44 88 VAL A CA 1
ATOM 694 C C . VAL A 1 88 ? -4.348 9.617 22.303 1.00 84.44 88 VAL A C 1
ATOM 696 O O . VAL A 1 88 ? -3.914 9.010 23.286 1.00 84.44 88 VAL A O 1
ATOM 699 N N . TRP A 1 89 ? -3.796 9.507 21.092 1.00 89.31 89 TRP A N 1
ATOM 700 C CA . TRP A 1 89 ? -2.531 8.819 20.840 1.00 89.31 89 TRP A CA 1
ATOM 701 C C . TRP A 1 89 ? -1.382 9.825 20.792 1.00 89.31 89 TRP A C 1
ATOM 703 O O . TRP A 1 89 ? -1.390 10.760 19.994 1.00 89.31 89 TRP A O 1
ATOM 713 N N . THR A 1 90 ? -0.376 9.636 21.645 1.00 92.62 90 THR A N 1
ATOM 714 C CA . THR A 1 90 ? 0.832 10.470 21.618 1.00 92.62 90 THR A CA 1
ATOM 715 C C . THR A 1 90 ? 1.840 9.885 20.638 1.00 92.62 90 THR A C 1
ATOM 717 O O . THR A 1 90 ? 2.523 8.900 20.930 1.00 92.62 90 THR A O 1
ATOM 720 N N . GLU A 1 91 ? 1.950 10.517 19.479 1.00 93.56 91 GLU A N 1
ATOM 721 C CA . GLU A 1 91 ? 2.891 10.150 18.425 1.00 93.56 91 GLU A CA 1
ATOM 722 C C . GLU A 1 91 ? 4.332 10.580 18.753 1.00 93.56 91 GLU A C 1
ATOM 724 O O . GLU A 1 91 ? 4.592 11.690 19.220 1.00 93.56 91 GLU A O 1
ATOM 729 N N . ASN A 1 92 ? 5.287 9.706 18.447 1.00 94.31 92 ASN A N 1
ATOM 730 C CA . ASN A 1 92 ? 6.722 9.936 18.524 1.00 94.31 92 ASN A CA 1
ATOM 731 C C . ASN A 1 92 ? 7.330 9.824 17.130 1.00 94.31 92 ASN A C 1
ATOM 733 O O . ASN A 1 92 ? 7.071 8.882 16.378 1.00 94.31 92 ASN A O 1
ATOM 737 N N . TYR A 1 93 ? 8.213 10.766 16.821 1.00 95.25 93 TYR A N 1
ATOM 738 C CA . TYR A 1 93 ? 8.846 10.867 15.518 1.00 95.25 93 TYR A CA 1
ATOM 739 C C . TYR A 1 93 ? 10.362 10.734 15.631 1.00 95.25 93 TYR A C 1
ATOM 741 O O . TYR A 1 93 ? 10.988 11.305 16.524 1.00 95.25 93 TYR A O 1
ATOM 749 N N . VAL A 1 94 ? 10.954 10.014 14.681 1.00 95.56 94 VAL A N 1
ATOM 750 C CA . VAL A 1 94 ? 12.402 9.872 14.507 1.00 95.56 94 VAL A CA 1
ATOM 751 C C . VAL A 1 94 ? 12.787 10.461 13.155 1.00 95.56 94 VAL A C 1
ATOM 753 O O . VAL A 1 94 ? 12.152 10.183 12.140 1.00 95.56 94 VAL A O 1
ATOM 756 N N . GLN A 1 95 ? 13.836 11.280 13.135 1.00 96.38 95 GLN A N 1
ATOM 757 C CA . GLN A 1 95 ? 14.343 11.871 11.899 1.00 96.38 95 GLN A CA 1
ATOM 758 C C . GLN A 1 95 ? 15.103 10.836 11.063 1.00 96.38 95 GLN A C 1
ATOM 760 O O . GLN A 1 95 ? 16.002 10.154 11.553 1.00 96.38 95 GLN A O 1
ATOM 765 N N . GLU A 1 96 ? 14.755 10.753 9.783 1.00 93.94 96 GLU A N 1
ATOM 766 C CA . GLU A 1 96 ? 15.419 9.959 8.753 1.00 93.94 96 GLU A CA 1
ATOM 767 C C . GLU A 1 96 ? 15.930 10.921 7.673 1.00 93.94 96 GLU A C 1
ATOM 769 O O . GLU A 1 96 ? 15.139 11.605 7.024 1.00 93.94 96 GLU A O 1
ATOM 774 N N . THR A 1 97 ? 17.250 11.006 7.492 1.00 94.00 97 THR A N 1
ATOM 775 C CA . THR A 1 97 ? 17.843 11.816 6.418 1.00 94.00 97 THR A CA 1
ATOM 776 C C . THR A 1 97 ? 17.887 11.006 5.128 1.00 94.00 97 THR A C 1
ATOM 778 O O . THR A 1 97 ? 18.505 9.941 5.076 1.00 94.00 97 THR A O 1
ATOM 781 N N . MET A 1 98 ? 17.246 11.528 4.088 1.00 90.06 98 MET A N 1
ATOM 782 C CA . MET A 1 98 ? 17.177 10.928 2.760 1.00 90.06 98 MET A CA 1
ATOM 783 C C . MET A 1 98 ? 18.462 11.185 1.957 1.00 90.06 98 MET A C 1
ATOM 785 O O . MET A 1 98 ? 19.290 12.030 2.299 1.00 90.06 98 MET A O 1
ATOM 789 N N . ASP A 1 99 ? 18.622 10.471 0.845 1.00 86.44 99 ASP A N 1
ATOM 790 C CA . ASP A 1 99 ? 19.784 10.552 -0.051 1.00 86.44 99 ASP A CA 1
ATOM 791 C C . ASP A 1 99 ? 19.984 11.930 -0.706 1.00 86.44 99 ASP A C 1
ATOM 793 O O . ASP A 1 99 ? 21.112 12.299 -1.033 1.00 86.44 99 ASP A O 1
ATOM 797 N N . ASN A 1 100 ? 18.917 12.716 -0.856 1.00 85.38 100 ASN A N 1
ATOM 798 C CA . ASN A 1 100 ? 18.968 14.096 -1.347 1.00 85.38 100 ASN A CA 1
ATOM 799 C C . ASN A 1 100 ? 19.169 15.150 -0.234 1.00 85.38 100 ASN A C 1
ATOM 801 O O . ASN A 1 100 ? 19.178 16.344 -0.530 1.00 85.38 100 ASN A O 1
ATOM 805 N N . GLY A 1 101 ? 19.315 14.725 1.026 1.00 89.25 101 GLY A N 1
ATOM 806 C CA . GLY A 1 101 ? 19.451 15.602 2.190 1.00 89.25 101 GLY A CA 1
ATOM 807 C C . GLY A 1 101 ? 18.132 16.066 2.818 1.00 89.25 101 GLY A C 1
ATOM 808 O O . GLY A 1 101 ? 18.180 16.742 3.847 1.00 89.25 101 GLY A O 1
ATOM 809 N N . ASP A 1 102 ? 16.972 15.699 2.257 1.00 91.06 102 ASP A N 1
ATOM 810 C CA . ASP A 1 102 ? 15.681 15.946 2.905 1.00 91.06 102 ASP A CA 1
ATOM 811 C C . ASP A 1 102 ? 15.601 15.185 4.237 1.00 91.06 102 ASP A C 1
ATOM 813 O O . ASP A 1 102 ? 16.116 14.075 4.369 1.00 91.06 102 ASP A O 1
ATOM 817 N N . VAL A 1 103 ? 14.926 15.770 5.227 1.00 93.56 103 VAL A N 1
ATOM 818 C CA . VAL A 1 103 ? 14.683 15.126 6.523 1.00 93.56 103 VAL A CA 1
ATOM 819 C C . VAL A 1 103 ? 13.217 14.727 6.612 1.00 93.56 103 VAL A C 1
ATOM 821 O O . VAL A 1 103 ? 12.328 15.578 6.606 1.00 93.56 103 VAL A O 1
ATOM 824 N N . TYR A 1 104 ? 12.972 13.425 6.720 1.00 93.75 104 TYR A N 1
ATOM 825 C CA . TYR A 1 104 ? 11.653 12.847 6.936 1.00 93.75 104 TYR A CA 1
ATOM 826 C C . TYR A 1 104 ? 11.450 12.535 8.423 1.00 93.75 104 TYR A C 1
ATOM 828 O O . TYR A 1 104 ? 12.252 11.833 9.036 1.00 93.75 104 TYR A O 1
ATOM 836 N N . ASN A 1 105 ? 10.360 13.029 9.011 1.00 94.19 105 ASN A N 1
ATOM 837 C CA . ASN A 1 105 ? 9.955 12.651 10.365 1.00 94.19 105 ASN A CA 1
ATOM 838 C C . ASN A 1 105 ? 9.158 11.342 10.293 1.00 94.19 105 ASN A C 1
ATOM 840 O O . ASN A 1 105 ? 7.964 11.342 9.991 1.00 94.19 105 ASN A O 1
ATOM 844 N N . ARG A 1 106 ? 9.827 10.216 10.545 1.00 92.81 106 ARG A N 1
ATOM 845 C CA . ARG A 1 106 ? 9.216 8.886 10.557 1.00 92.81 106 ARG A CA 1
ATOM 846 C C . ARG A 1 106 ? 8.494 8.648 11.879 1.00 92.81 106 ARG A C 1
ATOM 848 O O . ARG A 1 106 ? 9.105 8.776 12.935 1.00 92.81 106 ARG A O 1
ATOM 855 N N . LEU A 1 107 ? 7.233 8.235 11.813 1.00 93.75 107 LEU A N 1
ATOM 856 C CA . LEU A 1 107 ? 6.455 7.807 12.976 1.00 93.75 107 LEU A CA 1
ATOM 857 C C . LEU A 1 107 ? 7.019 6.490 13.539 1.00 93.75 107 LEU A C 1
ATOM 859 O O . LEU A 1 107 ? 7.109 5.495 12.814 1.00 93.75 107 LEU A O 1
ATOM 863 N N . ASP A 1 108 ? 7.443 6.496 14.802 1.00 92.31 108 ASP A N 1
ATOM 864 C CA . ASP A 1 108 ? 8.132 5.366 15.448 1.00 92.31 108 ASP A CA 1
ATOM 865 C C . ASP A 1 108 ? 7.173 4.452 16.228 1.00 92.31 108 ASP A C 1
ATOM 867 O O . ASP A 1 108 ? 7.376 3.242 16.304 1.00 92.31 108 ASP A O 1
ATOM 871 N N . 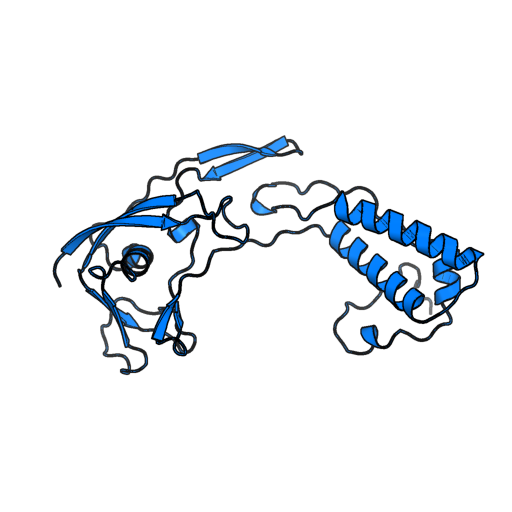ASN A 1 109 ? 6.076 5.019 16.733 1.00 93.31 109 ASN A N 1
ATOM 872 C CA . ASN A 1 109 ? 4.986 4.323 17.416 1.00 93.31 109 ASN A CA 1
ATOM 873 C C . ASN A 1 109 ? 3.648 4.599 16.704 1.00 93.31 109 ASN A C 1
ATOM 875 O O . ASN A 1 109 ? 2.817 5.342 17.226 1.00 93.31 109 ASN A O 1
ATOM 879 N N . PRO A 1 110 ? 3.427 4.040 15.504 1.00 94.38 110 PRO A N 1
ATOM 880 C CA . PRO A 1 110 ? 2.181 4.279 14.797 1.00 94.38 110 PRO A CA 1
ATOM 881 C C . PRO A 1 110 ? 0.981 3.777 15.596 1.00 94.38 110 PRO A C 1
ATOM 883 O O . PRO A 1 110 ? 1.017 2.673 16.162 1.00 94.38 110 PRO A O 1
ATOM 886 N N . ASP A 1 111 ? -0.084 4.571 15.597 1.00 94.38 111 ASP A N 1
ATOM 887 C CA . ASP A 1 111 ? -1.390 4.055 15.948 1.00 94.38 111 ASP A CA 1
ATOM 888 C C . ASP A 1 111 ? -1.845 3.039 14.891 1.00 94.38 111 ASP A C 1
ATOM 890 O O . ASP A 1 111 ? -1.320 2.982 13.773 1.00 94.38 111 ASP A O 1
ATOM 894 N N . LEU A 1 112 ? -2.826 2.208 15.229 1.00 93.69 112 LEU A N 1
ATOM 895 C CA . LEU A 1 112 ? -3.363 1.255 14.265 1.00 93.69 112 LEU A CA 1
ATOM 896 C C . LEU A 1 112 ? -4.020 1.978 13.071 1.00 93.69 112 LEU A C 1
ATOM 898 O O . LEU A 1 112 ? -3.894 1.502 11.942 1.00 93.69 112 LEU A O 1
ATOM 902 N N . GLU A 1 113 ? -4.621 3.153 13.294 1.00 92.56 113 GLU A N 1
ATOM 903 C CA . GLU A 1 113 ? -5.216 4.006 12.251 1.00 92.56 113 GLU A CA 1
ATOM 904 C C . GLU A 1 113 ? -4.182 4.669 11.323 1.00 92.56 113 GLU A C 1
ATOM 906 O O . GLU A 1 113 ? -4.485 4.963 10.169 1.00 92.56 113 GLU A O 1
ATOM 911 N N . ASP A 1 114 ? -2.929 4.834 11.760 1.00 93.31 114 ASP A N 1
ATOM 912 C CA . ASP A 1 114 ? -1.852 5.348 10.896 1.00 93.31 114 ASP A CA 1
ATOM 913 C C . ASP A 1 114 ? -1.419 4.344 9.821 1.00 93.31 114 ASP A C 1
ATOM 915 O O . ASP A 1 114 ? -0.724 4.684 8.851 1.00 93.31 114 ASP A O 1
ATOM 919 N N . VAL A 1 115 ? -1.779 3.077 10.025 1.00 94.50 115 VAL A N 1
ATOM 920 C CA . VAL A 1 115 ? -1.287 1.924 9.269 1.00 94.50 115 VAL A CA 1
ATOM 921 C C . VAL A 1 115 ? -2.405 1.246 8.496 1.00 94.50 115 VAL A C 1
ATOM 923 O O . VAL A 1 115 ? -2.163 0.733 7.398 1.00 94.50 115 VAL A O 1
ATOM 926 N N . TYR A 1 116 ? -3.612 1.244 9.047 1.00 93.94 116 TYR A N 1
ATOM 927 C CA . TYR A 1 116 ? -4.753 0.522 8.520 1.00 93.94 116 TYR A CA 1
ATOM 928 C C . TYR A 1 116 ? -5.958 1.436 8.335 1.00 93.94 116 TYR A C 1
ATOM 930 O O . TYR A 1 116 ? -6.216 2.327 9.134 1.00 93.94 116 TYR A O 1
ATOM 938 N N . MET A 1 117 ? -6.701 1.190 7.260 1.00 91.69 117 MET A N 1
ATOM 939 C CA . MET A 1 117 ? -7.960 1.866 6.988 1.00 91.69 117 MET A CA 1
ATOM 940 C C . MET A 1 117 ? -9.049 1.398 7.952 1.00 91.69 117 MET A C 1
ATOM 942 O O . MET A 1 117 ? -8.968 0.309 8.530 1.00 91.69 117 MET A O 1
ATOM 946 N N . THR A 1 118 ? -10.107 2.204 8.049 1.00 89.62 118 THR A N 1
ATOM 947 C CA . THR A 1 118 ? -11.350 1.820 8.716 1.00 89.62 118 THR A CA 1
ATOM 948 C C . THR A 1 118 ? -11.806 0.439 8.226 1.00 89.62 118 THR A C 1
ATOM 950 O O . THR A 1 118 ? -11.809 0.196 7.014 1.00 89.62 118 THR A O 1
ATOM 953 N N . PRO A 1 119 ? -12.180 -0.474 9.138 1.00 93.62 119 PRO A N 1
ATOM 954 C CA . PRO A 1 119 ? -12.600 -1.814 8.773 1.00 93.62 119 PRO A CA 1
ATOM 955 C C . PRO A 1 119 ? -13.766 -1.834 7.787 1.00 93.62 119 PRO A C 1
ATOM 957 O O . PRO A 1 119 ? -14.688 -1.020 7.861 1.00 93.62 119 PRO A O 1
ATOM 960 N N . ARG A 1 120 ? -13.748 -2.834 6.907 1.00 94.81 120 ARG A N 1
ATOM 961 C CA . ARG A 1 120 ? -14.809 -3.101 5.936 1.00 94.81 120 ARG A CA 1
ATOM 962 C C . ARG A 1 120 ? -15.388 -4.486 6.166 1.00 94.81 120 ARG A C 1
ATOM 964 O O . ARG A 1 120 ? -14.659 -5.424 6.483 1.00 94.81 120 ARG A O 1
ATOM 971 N N . TRP A 1 121 ? -16.695 -4.628 6.016 1.00 96.62 121 TRP A N 1
ATOM 972 C CA . TRP A 1 121 ? -17.355 -5.922 6.052 1.00 96.62 121 TRP A CA 1
ATOM 973 C C . TRP A 1 121 ? -17.251 -6.615 4.688 1.00 96.62 121 TRP A C 1
ATOM 975 O O . TRP A 1 121 ? -17.676 -6.077 3.667 1.00 96.62 121 TRP A O 1
ATOM 985 N N . ASP A 1 122 ? -16.694 -7.824 4.660 1.00 96.06 122 ASP A N 1
ATOM 986 C CA . ASP A 1 122 ? -16.693 -8.682 3.477 1.00 96.06 122 ASP A CA 1
ATOM 987 C C . ASP A 1 122 ? -17.936 -9.579 3.503 1.00 96.06 122 ASP A C 1
ATOM 989 O O . ASP A 1 122 ? -17.962 -10.605 4.189 1.00 96.06 122 ASP A O 1
ATOM 993 N N . GLU A 1 123 ? -18.960 -9.211 2.728 1.00 93.06 123 GLU A N 1
ATOM 994 C CA . GLU A 1 123 ? -20.208 -9.982 2.627 1.00 93.06 123 GLU A CA 1
ATOM 995 C C . GLU A 1 123 ? -19.995 -11.407 2.097 1.00 93.06 123 GLU A C 1
ATOM 997 O O . GLU A 1 123 ? -20.733 -12.321 2.461 1.00 93.06 123 GLU A O 1
ATOM 1002 N N . SER A 1 124 ? -18.970 -11.637 1.272 1.00 94.06 124 SER A N 1
ATOM 1003 C CA . SER A 1 124 ? -18.700 -12.970 0.722 1.00 94.06 124 SER A CA 1
ATOM 1004 C C . SER A 1 124 ? -18.093 -13.918 1.758 1.00 94.06 124 SER A C 1
ATOM 1006 O O . SER A 1 124 ? -18.307 -15.130 1.692 1.00 94.06 124 SER A O 1
ATOM 1008 N N . GLN A 1 125 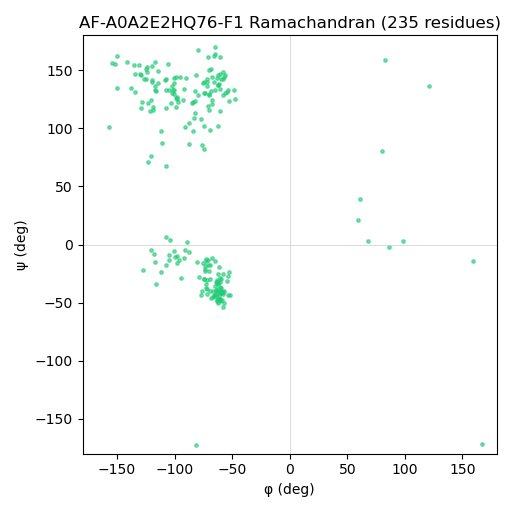? -17.347 -13.369 2.721 1.00 93.12 125 GLN A N 1
ATOM 1009 C CA . GLN A 1 125 ? -16.656 -14.131 3.764 1.00 93.12 125 GLN A CA 1
ATOM 1010 C C . GLN A 1 125 ? -17.343 -14.036 5.132 1.00 93.12 125 GLN A C 1
ATOM 1012 O O . GLN A 1 125 ? -16.962 -14.770 6.044 1.00 93.12 125 GLN A O 1
ATOM 1017 N N . GLY A 1 126 ? -18.337 -13.156 5.282 1.00 93.75 126 GLY A N 1
ATOM 1018 C CA . GLY A 1 126 ? -19.069 -12.946 6.527 1.00 93.75 126 GLY A CA 1
ATOM 1019 C C . GLY A 1 126 ? -18.169 -12.483 7.674 1.00 93.75 126 GLY A C 1
ATOM 1020 O O . GLY A 1 126 ? -18.315 -12.972 8.794 1.00 93.75 126 GLY A O 1
ATOM 1021 N N . LYS A 1 127 ? -17.198 -11.603 7.395 1.00 95.38 127 LYS A N 1
ATOM 1022 C CA . LYS A 1 127 ? -16.249 -11.108 8.403 1.00 95.38 127 LYS A CA 1
ATOM 1023 C C . LYS A 1 127 ? -15.765 -9.691 8.113 1.00 95.38 127 LYS A C 1
ATOM 1025 O O . LYS A 1 127 ? -15.787 -9.230 6.975 1.00 95.38 127 LYS A O 1
ATOM 1030 N N . TRP A 1 128 ? -15.221 -9.054 9.143 1.00 96.00 128 TRP A N 1
ATOM 1031 C CA . TRP A 1 128 ? -14.455 -7.822 9.008 1.00 96.00 128 TRP A CA 1
ATOM 1032 C C . TRP A 1 128 ? -13.093 -8.079 8.366 1.00 96.00 128 TRP A C 1
ATOM 1034 O O . TRP A 1 128 ? -12.407 -9.057 8.679 1.00 96.00 128 TRP A O 1
ATOM 1044 N N . ILE A 1 129 ? -12.693 -7.165 7.495 1.00 94.50 129 ILE A N 1
ATOM 1045 C CA . ILE A 1 129 ? -11.358 -7.087 6.919 1.00 94.50 129 ILE A CA 1
ATOM 1046 C C . ILE A 1 129 ? -10.768 -5.711 7.205 1.00 94.50 129 ILE A C 1
ATOM 1048 O O . ILE A 1 129 ? -11.474 -4.707 7.303 1.00 94.50 129 ILE A O 1
ATOM 1052 N N . VAL A 1 130 ? -9.450 -5.693 7.350 1.00 92.19 130 VAL A N 1
ATOM 1053 C CA . VAL A 1 130 ? -8.671 -4.488 7.604 1.00 92.19 130 VAL A CA 1
ATOM 1054 C C . VAL A 1 130 ? -7.686 -4.342 6.457 1.00 92.19 130 VAL A C 1
ATOM 1056 O O . VAL A 1 130 ? -6.925 -5.265 6.162 1.00 92.19 130 VAL A O 1
ATOM 1059 N N . GLU A 1 131 ? -7.722 -3.193 5.798 1.00 91.56 131 GLU A N 1
ATOM 1060 C CA . GLU A 1 131 ? -6.897 -2.905 4.629 1.00 91.56 131 GLU A CA 1
ATOM 1061 C C . GLU A 1 131 ? -5.724 -2.015 5.046 1.00 91.56 131 GLU A C 1
ATOM 1063 O O . GLU A 1 131 ? -5.881 -1.077 5.824 1.00 91.56 131 GLU A O 1
ATOM 1068 N N . GLN A 1 132 ? -4.520 -2.319 4.564 1.00 93.75 132 GLN A N 1
ATOM 1069 C CA . GLN A 1 132 ? -3.346 -1.500 4.850 1.00 93.75 132 GLN A CA 1
ATOM 1070 C C . GLN A 1 132 ? -3.436 -0.171 4.084 1.00 93.75 132 GLN A C 1
ATOM 1072 O O . GLN A 1 132 ? -3.714 -0.162 2.884 1.00 93.75 132 GLN A O 1
ATOM 1077 N N . ILE A 1 133 ? -3.112 0.945 4.738 1.00 93.69 133 ILE A N 1
ATOM 1078 C CA . ILE A 1 133 ? -2.948 2.237 4.069 1.00 93.69 133 ILE A CA 1
ATOM 1079 C C . ILE A 1 133 ? -1.664 2.186 3.245 1.00 93.69 133 ILE A C 1
ATOM 1081 O O . ILE A 1 133 ? -0.568 2.030 3.786 1.00 93.69 133 ILE A O 1
ATOM 1085 N N . LEU A 1 134 ? -1.787 2.357 1.930 1.00 93.38 134 LEU A N 1
ATOM 1086 C CA . LEU A 1 134 ? -0.664 2.405 0.996 1.00 93.38 134 LEU A CA 1
ATOM 1087 C C . LEU A 1 134 ? -0.565 3.793 0.369 1.00 93.38 134 LEU A C 1
ATOM 1089 O O . LEU A 1 134 ? -1.571 4.379 -0.027 1.00 93.38 134 LEU A O 1
ATOM 1093 N N . LYS A 1 135 ? 0.659 4.308 0.231 1.00 91.25 135 LYS A N 1
ATOM 1094 C CA . LYS A 1 135 ? 0.914 5.550 -0.509 1.00 91.25 135 LYS A CA 1
ATOM 1095 C C . LYS A 1 135 ? 1.607 5.232 -1.820 1.00 91.25 135 LYS A C 1
ATOM 1097 O O . LYS A 1 135 ? 2.456 4.343 -1.916 1.00 91.25 135 LYS A O 1
ATOM 1102 N N . GLU A 1 136 ? 1.228 5.971 -2.853 1.00 86.50 136 GLU A N 1
ATOM 1103 C CA . GLU A 1 136 ? 1.783 5.768 -4.180 1.00 86.50 136 GLU A CA 1
ATOM 1104 C C . GLU A 1 136 ? 3.282 6.094 -4.202 1.00 86.50 136 GLU A C 1
ATOM 1106 O O . GLU A 1 136 ? 3.723 7.139 -3.728 1.00 86.50 136 GLU A O 1
ATOM 1111 N N . GLN A 1 137 ? 4.069 5.203 -4.801 1.00 89.94 137 GLN A N 1
ATOM 1112 C CA . GLN A 1 137 ? 5.478 5.448 -5.094 1.00 89.94 137 GLN A CA 1
ATOM 1113 C C . GLN A 1 137 ? 5.625 5.814 -6.572 1.00 89.94 137 GLN A C 1
ATOM 1115 O O . GLN A 1 137 ? 5.092 5.117 -7.448 1.00 89.94 137 GLN A O 1
ATOM 1120 N N . ARG A 1 138 ? 6.378 6.879 -6.866 1.00 86.50 138 ARG A N 1
ATOM 1121 C CA . ARG A 1 138 ? 6.507 7.430 -8.224 1.00 86.50 138 ARG A CA 1
ATOM 1122 C C . ARG A 1 138 ? 7.962 7.618 -8.629 1.00 86.50 138 ARG A C 1
ATOM 1124 O O . ARG A 1 138 ? 8.821 7.931 -7.814 1.00 86.50 138 ARG A O 1
ATOM 1131 N N . ASN A 1 139 ? 8.215 7.422 -9.918 1.00 88.94 139 ASN A N 1
ATOM 1132 C CA . ASN A 1 139 ? 9.420 7.854 -10.616 1.00 88.94 139 ASN A CA 1
ATOM 1133 C C . ASN A 1 139 ? 9.065 7.948 -12.106 1.00 88.94 139 ASN A C 1
ATOM 1135 O O . ASN A 1 139 ? 8.959 6.929 -12.795 1.00 88.94 139 ASN A O 1
ATOM 1139 N N . ASN A 1 140 ? 8.830 9.171 -12.586 1.00 87.38 140 ASN A N 1
ATOM 1140 C CA . ASN A 1 140 ? 8.379 9.408 -13.959 1.00 87.38 140 ASN A CA 1
ATOM 1141 C C . ASN A 1 140 ? 9.411 8.931 -14.990 1.00 87.38 140 ASN A C 1
ATOM 1143 O O . ASN A 1 140 ? 9.034 8.417 -16.041 1.00 87.38 140 ASN A O 1
ATOM 1147 N N . ALA A 1 141 ? 10.704 9.030 -14.674 1.00 90.12 141 ALA A N 1
ATOM 1148 C CA . ALA A 1 141 ? 11.757 8.583 -15.572 1.00 90.12 141 ALA A CA 1
ATOM 1149 C C . ALA A 1 141 ? 11.848 7.055 -15.647 1.00 90.12 141 ALA A C 1
ATOM 1151 O O . ALA A 1 141 ? 12.008 6.506 -16.736 1.00 90.12 141 ALA A O 1
ATOM 1152 N N . GLN A 1 142 ? 11.644 6.347 -14.529 1.00 91.25 142 GLN A N 1
ATOM 1153 C CA . GLN A 1 142 ? 11.509 4.888 -14.551 1.00 91.25 142 GLN A CA 1
ATOM 1154 C C . GLN A 1 142 ? 10.269 4.451 -15.350 1.00 91.25 142 GLN A C 1
ATOM 1156 O O . GLN A 1 142 ? 10.337 3.484 -16.112 1.00 91.25 142 GLN A O 1
ATOM 1161 N N . ALA A 1 143 ? 9.136 5.142 -15.185 1.00 90.19 143 ALA A N 1
ATOM 1162 C CA . ALA A 1 143 ? 7.908 4.840 -15.919 1.00 90.19 143 ALA A CA 1
ATOM 1163 C C . ALA A 1 143 ? 8.101 5.011 -17.436 1.00 90.19 143 ALA A C 1
ATOM 1165 O O . ALA A 1 143 ? 7.777 4.106 -18.207 1.00 90.19 143 ALA A O 1
ATOM 1166 N N . GLU A 1 144 ? 8.713 6.119 -17.857 1.00 91.88 144 GLU A N 1
ATOM 1167 C CA . GLU A 1 144 ? 9.067 6.360 -19.257 1.00 91.88 144 GLU A CA 1
ATOM 1168 C C . GLU A 1 144 ? 10.097 5.339 -19.773 1.00 91.88 144 GLU A C 1
ATOM 1170 O O . GLU A 1 144 ? 9.948 4.824 -20.881 1.00 91.88 144 GLU A O 1
ATOM 1175 N N . ALA A 1 145 ? 11.094 4.959 -18.967 1.00 94.50 145 ALA A N 1
ATOM 1176 C CA . ALA A 1 145 ? 12.050 3.916 -19.334 1.00 94.50 145 ALA A CA 1
ATOM 1177 C C . ALA A 1 145 ? 11.366 2.556 -19.569 1.00 94.50 145 ALA A C 1
ATOM 1179 O O . ALA A 1 145 ? 11.624 1.895 -20.574 1.00 94.50 145 ALA A O 1
ATOM 1180 N N . LYS A 1 146 ? 10.435 2.156 -18.691 1.00 94.19 146 LYS A N 1
ATOM 1181 C CA . LYS A 1 146 ? 9.623 0.939 -18.871 1.00 94.19 146 LYS A CA 1
ATOM 1182 C C . LYS A 1 146 ? 8.776 1.006 -20.139 1.00 94.19 146 LYS A C 1
ATOM 1184 O O . LYS A 1 146 ? 8.703 0.019 -20.869 1.00 94.19 146 LYS A O 1
ATOM 1189 N N . ARG A 1 147 ? 8.186 2.169 -20.433 1.00 93.00 147 ARG A N 1
ATOM 1190 C CA . ARG A 1 147 ? 7.413 2.390 -21.661 1.00 93.00 147 ARG A CA 1
ATOM 1191 C C . ARG A 1 147 ? 8.279 2.207 -22.911 1.00 93.00 147 ARG A C 1
ATOM 1193 O O . ARG A 1 147 ? 7.871 1.490 -23.821 1.00 93.00 147 ARG A O 1
ATOM 1200 N N . ARG A 1 148 ? 9.475 2.808 -22.954 1.00 94.31 148 ARG A N 1
ATOM 1201 C CA . ARG A 1 148 ? 10.401 2.661 -24.094 1.00 94.31 148 ARG A CA 1
ATOM 1202 C C . ARG A 1 148 ? 10.938 1.237 -24.237 1.00 94.31 148 ARG A C 1
ATOM 1204 O O . ARG A 1 148 ? 11.022 0.741 -25.355 1.00 94.31 148 ARG A O 1
ATOM 1211 N N . LYS A 1 149 ? 11.252 0.572 -23.120 1.00 95.38 149 LYS A N 1
ATOM 1212 C CA . LYS A 1 149 ? 11.648 -0.842 -23.107 1.00 95.38 149 LYS A CA 1
ATOM 1213 C C . LYS A 1 149 ? 10.554 -1.715 -23.728 1.00 95.38 149 LYS A C 1
ATOM 1215 O O . LYS A 1 149 ? 10.830 -2.414 -24.694 1.00 95.38 149 LYS A O 1
ATOM 1220 N N . SER A 1 150 ? 9.320 -1.594 -23.233 1.00 93.81 150 SER A N 1
ATOM 1221 C CA . SER A 1 150 ? 8.165 -2.347 -23.740 1.00 93.81 150 SER A CA 1
ATOM 1222 C C . SER A 1 150 ? 7.926 -2.100 -25.232 1.00 93.81 150 SER A C 1
ATOM 1224 O O . SER A 1 150 ? 7.698 -3.041 -25.990 1.00 93.81 150 SER A O 1
ATOM 1226 N N . TYR A 1 151 ? 8.060 -0.850 -25.685 1.00 91.56 151 TYR A N 1
ATOM 1227 C CA . TYR A 1 151 ? 7.977 -0.507 -27.104 1.00 91.56 151 TYR A CA 1
ATOM 1228 C C . TYR A 1 151 ? 9.002 -1.286 -27.947 1.00 91.56 151 TYR A C 1
ATOM 1230 O O . TYR A 1 151 ? 8.618 -1.936 -28.917 1.00 91.56 151 TYR A O 1
ATOM 1238 N N . VAL A 1 152 ? 10.282 -1.291 -27.555 1.00 94.00 152 VAL A N 1
ATOM 1239 C CA . VAL A 1 152 ? 11.334 -2.028 -28.279 1.00 94.00 152 VAL A CA 1
ATOM 1240 C C . VAL A 1 152 ? 11.127 -3.545 -28.204 1.00 94.00 152 VAL A C 1
ATOM 1242 O O . VAL A 1 152 ? 11.200 -4.208 -29.236 1.00 94.00 152 VAL A O 1
ATOM 1245 N N . GLU A 1 153 ? 10.808 -4.098 -27.029 1.00 94.38 153 GLU A N 1
ATOM 1246 C CA . GLU A 1 153 ? 10.534 -5.537 -26.849 1.00 94.38 153 GLU A CA 1
ATOM 1247 C C . GLU A 1 153 ? 9.361 -6.011 -27.715 1.00 94.38 153 GLU A C 1
ATOM 1249 O O . GLU A 1 153 ? 9.390 -7.104 -28.286 1.00 94.38 153 GLU A O 1
ATOM 1254 N N . THR A 1 154 ? 8.334 -5.173 -27.860 1.00 90.19 154 THR A N 1
ATOM 1255 C CA . THR A 1 154 ? 7.154 -5.514 -28.655 1.00 90.19 154 THR A CA 1
ATOM 1256 C C . THR A 1 154 ? 7.502 -5.678 -30.137 1.00 90.19 154 THR A C 1
ATOM 1258 O O . THR A 1 154 ? 7.045 -6.635 -30.756 1.00 90.19 154 THR A O 1
ATOM 1261 N N . TYR A 1 155 ? 8.320 -4.791 -30.711 1.00 90.75 155 TYR A N 1
ATOM 1262 C CA . TYR A 1 155 ? 8.773 -4.946 -32.099 1.00 90.75 155 TYR A CA 1
ATOM 1263 C C . TYR A 1 155 ? 9.787 -6.081 -32.243 1.00 90.75 155 TYR A C 1
ATOM 1265 O O . TYR A 1 155 ? 9.681 -6.887 -33.164 1.00 90.75 155 TYR A O 1
ATOM 1273 N N . TYR A 1 156 ? 10.737 -6.186 -31.315 1.00 92.94 156 TYR A N 1
ATOM 1274 C CA . TYR A 1 156 ? 11.788 -7.199 -31.377 1.00 92.94 156 TYR A CA 1
ATOM 1275 C C . TYR A 1 156 ? 11.257 -8.633 -31.271 1.00 92.94 156 TYR A C 1
ATOM 1277 O O . TYR A 1 156 ? 11.781 -9.541 -31.903 1.00 92.94 156 TYR A O 1
ATOM 1285 N N . SER A 1 157 ? 10.168 -8.840 -30.528 1.00 91.50 157 SER A N 1
ATOM 1286 C CA . SER A 1 157 ? 9.512 -10.151 -30.433 1.00 91.50 157 SER A CA 1
ATOM 1287 C C . SER A 1 157 ? 8.735 -10.566 -31.690 1.00 91.50 157 SER A C 1
ATOM 1289 O O . SER A 1 157 ? 8.361 -11.732 -31.804 1.00 91.50 157 SER A O 1
ATOM 1291 N N . GLN A 1 158 ? 8.472 -9.643 -32.622 1.00 89.62 158 GLN A N 1
ATOM 1292 C CA . GLN A 1 158 ? 7.621 -9.884 -33.796 1.00 89.62 158 GLN A CA 1
ATOM 1293 C C . GLN A 1 158 ? 8.383 -9.883 -35.122 1.00 89.62 158 GLN A C 1
ATOM 1295 O O . GLN A 1 158 ? 7.907 -10.471 -36.092 1.00 89.62 158 GLN A O 1
ATOM 1300 N N . TYR A 1 159 ? 9.540 -9.225 -35.180 1.00 89.62 159 TYR A N 1
ATOM 1301 C CA . TYR A 1 159 ? 10.278 -9.004 -36.418 1.00 89.62 159 TYR A CA 1
ATOM 1302 C C . TYR A 1 159 ? 11.764 -9.299 -36.230 1.00 89.62 159 TYR A C 1
ATOM 1304 O O . TYR A 1 159 ? 12.335 -9.021 -35.179 1.00 89.62 159 TYR A O 1
ATOM 1312 N N . ASP A 1 160 ? 12.394 -9.806 -37.288 1.00 90.25 160 ASP A N 1
ATOM 1313 C CA . ASP A 1 160 ? 13.848 -9.895 -37.399 1.00 90.25 160 ASP A CA 1
ATOM 1314 C C . ASP A 1 160 ? 14.365 -8.710 -38.227 1.00 90.25 160 ASP A C 1
ATOM 1316 O O . ASP A 1 160 ? 13.913 -8.484 -39.353 1.00 90.25 160 ASP A O 1
ATOM 1320 N N . PHE A 1 161 ? 15.302 -7.944 -37.664 1.00 90.75 161 PHE A N 1
ATOM 1321 C CA . PHE A 1 161 ? 15.866 -6.741 -38.279 1.00 90.75 161 PHE A CA 1
ATOM 1322 C C . PHE A 1 161 ? 17.271 -6.956 -38.856 1.00 90.75 161 PHE A C 1
ATOM 1324 O O . PHE A 1 161 ? 17.891 -6.011 -39.353 1.00 90.75 161 PHE A O 1
ATOM 1331 N N . GLY A 1 162 ? 17.774 -8.192 -38.807 1.00 93.06 162 GLY A N 1
ATOM 1332 C CA . GLY A 1 162 ? 19.136 -8.535 -39.193 1.00 93.06 162 GLY A CA 1
ATOM 1333 C C . GLY A 1 162 ? 20.152 -8.281 -38.078 1.00 93.06 162 GLY A C 1
ATOM 1334 O O . GLY A 1 162 ? 19.924 -7.503 -37.150 1.00 93.06 162 GLY A O 1
ATOM 1335 N N . ALA A 1 163 ? 21.299 -8.959 -38.182 1.00 94.62 163 ALA A N 1
ATOM 1336 C CA . ALA A 1 163 ? 22.285 -9.067 -37.104 1.00 94.62 163 ALA A CA 1
ATOM 1337 C C . ALA A 1 163 ? 22.729 -7.709 -36.530 1.00 94.62 163 ALA A C 1
ATOM 1339 O O . ALA A 1 163 ? 22.784 -7.552 -35.312 1.00 94.62 163 ALA A O 1
ATOM 1340 N N . ASP A 1 164 ? 22.983 -6.722 -37.391 1.00 94.50 164 ASP A N 1
ATOM 1341 C CA . ASP A 1 164 ? 23.469 -5.404 -36.971 1.00 94.50 164 ASP A CA 1
ATOM 1342 C C . ASP A 1 164 ? 22.432 -4.630 -36.142 1.00 94.50 164 ASP A C 1
ATOM 1344 O O . ASP A 1 164 ? 22.770 -4.033 -35.119 1.00 94.50 164 ASP A O 1
ATOM 1348 N N . VAL A 1 165 ? 21.158 -4.636 -36.556 1.00 93.75 165 VAL A N 1
ATOM 1349 C CA . VAL A 1 165 ? 20.084 -3.927 -35.838 1.00 93.75 165 VAL A CA 1
ATOM 1350 C C . VAL A 1 165 ? 19.676 -4.699 -34.584 1.00 93.75 165 VAL A C 1
ATOM 1352 O O . VAL A 1 165 ? 19.503 -4.084 -33.532 1.00 93.75 165 VAL A O 1
ATOM 1355 N N . ASN A 1 166 ? 19.605 -6.032 -34.652 1.00 94.38 166 ASN A N 1
ATOM 1356 C CA . ASN A 1 166 ? 19.317 -6.873 -33.487 1.00 94.38 166 ASN A CA 1
ATOM 1357 C C . ASN A 1 166 ? 20.373 -6.680 -32.385 1.00 94.38 166 ASN A C 1
ATOM 1359 O O . ASN A 1 166 ? 20.013 -6.479 -31.229 1.00 94.38 166 ASN A O 1
ATOM 1363 N N . ALA A 1 167 ? 21.664 -6.600 -32.735 1.00 95.69 167 ALA A N 1
ATOM 1364 C CA . ALA A 1 167 ? 22.727 -6.324 -31.764 1.00 95.69 167 ALA A CA 1
ATOM 1365 C C . ALA A 1 167 ? 22.557 -4.960 -31.062 1.00 95.69 167 ALA A C 1
ATOM 1367 O O . ALA A 1 167 ? 22.826 -4.832 -29.865 1.00 95.69 167 ALA A O 1
ATOM 1368 N N . LYS A 1 168 ? 22.077 -3.933 -31.781 1.00 96.00 168 LYS A N 1
ATOM 1369 C CA . LYS A 1 168 ? 21.755 -2.621 -31.191 1.00 96.00 168 LYS A CA 1
ATOM 1370 C C . LYS A 1 168 ? 20.537 -2.686 -30.275 1.00 96.00 168 LYS A C 1
ATOM 1372 O O . LYS A 1 168 ? 20.546 -2.053 -29.219 1.00 96.00 168 LYS A O 1
ATOM 1377 N N . ILE A 1 169 ? 19.508 -3.441 -30.662 1.00 96.44 169 ILE A N 1
ATOM 1378 C CA . ILE A 1 169 ? 18.321 -3.680 -29.834 1.00 96.44 169 ILE A CA 1
ATOM 1379 C C . ILE A 1 169 ? 18.720 -4.373 -28.529 1.00 96.44 169 ILE A C 1
ATOM 1381 O O . ILE A 1 169 ? 18.364 -3.881 -27.459 1.00 96.44 169 ILE A O 1
ATOM 1385 N N . ASP A 1 170 ? 19.514 -5.441 -28.595 1.00 96.75 170 ASP A N 1
ATOM 1386 C CA . ASP A 1 170 ? 19.981 -6.169 -27.413 1.00 96.75 170 ASP A CA 1
ATOM 1387 C C . ASP A 1 170 ? 20.776 -5.254 -26.470 1.00 96.75 170 ASP A C 1
ATOM 1389 O O . ASP A 1 170 ? 20.488 -5.180 -25.271 1.00 96.75 170 ASP A O 1
ATOM 1393 N N . ALA A 1 171 ? 21.727 -4.481 -27.011 1.00 96.81 171 ALA A N 1
ATOM 1394 C CA . ALA A 1 171 ? 22.498 -3.514 -26.233 1.00 96.81 171 ALA A CA 1
ATOM 1395 C C . ALA A 1 171 ? 21.599 -2.453 -25.569 1.00 96.81 171 ALA A C 1
ATOM 1397 O O . ALA A 1 171 ? 21.785 -2.122 -24.393 1.00 96.81 171 ALA A O 1
ATOM 1398 N N . TYR A 1 172 ? 20.591 -1.952 -26.292 1.00 97.56 172 TYR A N 1
ATOM 1399 C CA . TYR A 1 172 ? 19.608 -1.018 -25.751 1.00 97.56 172 TYR A CA 1
ATOM 1400 C C . TYR A 1 172 ? 18.777 -1.641 -24.621 1.00 97.56 172 TYR A C 1
ATOM 1402 O O . TYR A 1 172 ? 18.640 -1.024 -23.562 1.00 97.56 172 TYR A O 1
ATOM 1410 N N . LEU A 1 173 ? 18.251 -2.857 -24.810 1.00 97.44 173 LEU A N 1
ATOM 1411 C CA . LEU A 1 173 ? 17.421 -3.556 -23.823 1.00 97.44 173 LEU A CA 1
ATOM 1412 C C . LEU A 1 173 ? 18.190 -3.851 -22.529 1.00 97.44 173 LEU A C 1
ATOM 1414 O O . LEU A 1 173 ? 17.637 -3.686 -21.434 1.00 97.44 173 LEU A O 1
ATOM 1418 N N . VAL A 1 174 ? 19.473 -4.208 -22.638 1.00 97.31 174 VAL A N 1
ATOM 1419 C CA . VAL A 1 174 ? 20.379 -4.337 -21.488 1.00 97.31 174 VAL A CA 1
ATOM 1420 C C . VAL A 1 174 ? 20.553 -2.989 -20.787 1.00 97.31 174 VAL A C 1
ATOM 1422 O O . VAL A 1 174 ? 20.346 -2.894 -19.574 1.00 97.31 174 VAL A O 1
ATOM 1425 N N . GLY A 1 175 ? 20.875 -1.929 -21.534 1.00 96.94 175 GLY A N 1
ATOM 1426 C CA . GLY A 1 175 ? 21.099 -0.593 -20.979 1.00 96.94 175 GLY A CA 1
ATOM 1427 C C . GLY A 1 175 ? 19.872 -0.023 -20.263 1.00 96.94 175 GLY A C 1
ATOM 1428 O O . GLY A 1 175 ? 19.973 0.448 -19.128 1.00 96.94 175 GLY A O 1
ATOM 1429 N N . ILE A 1 176 ? 18.692 -0.110 -20.881 1.00 97.06 176 ILE A N 1
ATOM 1430 C CA . ILE A 1 176 ? 17.460 0.408 -20.280 1.00 97.06 176 ILE A CA 1
ATOM 1431 C C . ILE A 1 176 ? 16.977 -0.441 -19.103 1.00 97.06 176 ILE A C 1
ATOM 1433 O O . ILE A 1 176 ? 16.424 0.104 -18.150 1.00 97.06 176 ILE A O 1
ATOM 1437 N N . THR A 1 177 ? 17.230 -1.753 -19.108 1.00 97.00 177 THR A N 1
ATOM 1438 C CA . THR A 1 177 ? 16.947 -2.608 -17.945 1.00 97.00 177 THR A CA 1
ATOM 1439 C C . THR A 1 177 ? 17.845 -2.236 -16.766 1.00 97.00 177 THR A C 1
ATOM 1441 O O . THR A 1 177 ? 17.344 -2.058 -15.656 1.00 97.00 177 THR A O 1
ATOM 1444 N N . SER A 1 178 ? 19.142 -2.026 -17.007 1.00 96.06 178 SER A N 1
ATOM 1445 C CA . SER A 1 178 ? 20.070 -1.523 -15.987 1.00 96.06 178 SER A CA 1
ATOM 1446 C C . SER A 1 178 ? 19.624 -0.167 -15.433 1.00 96.06 178 SER A C 1
ATOM 1448 O O . SER A 1 178 ? 19.606 0.017 -14.218 1.00 96.06 178 SER A O 1
ATOM 1450 N N . TYR A 1 179 ? 19.173 0.752 -16.297 1.00 95.38 179 TYR A N 1
ATOM 1451 C CA . TYR A 1 179 ? 18.608 2.035 -15.871 1.00 95.38 179 TYR A CA 1
ATOM 1452 C C . TYR A 1 179 ? 17.364 1.866 -14.985 1.00 95.38 179 TYR A C 1
ATOM 1454 O O . TYR A 1 179 ? 17.284 2.489 -13.929 1.00 95.38 179 TYR A O 1
ATOM 1462 N N . ILE A 1 180 ? 16.402 1.021 -15.379 1.00 94.31 180 ILE A N 1
ATOM 1463 C CA . ILE A 1 180 ? 15.172 0.770 -14.605 1.00 94.31 180 ILE A CA 1
ATOM 1464 C C . ILE A 1 180 ? 15.501 0.234 -13.205 1.00 94.31 180 ILE A C 1
ATOM 1466 O O . ILE A 1 180 ? 14.869 0.652 -12.233 1.00 94.31 180 ILE A O 1
ATOM 1470 N N . ASN A 1 181 ? 16.482 -0.668 -13.110 1.00 92.81 181 ASN A N 1
ATOM 1471 C CA . ASN A 1 181 ? 16.905 -1.277 -11.850 1.00 92.81 181 ASN A CA 1
ATOM 1472 C C . ASN A 1 181 ? 17.656 -0.286 -10.950 1.00 92.81 181 ASN A C 1
ATOM 1474 O O . ASN A 1 181 ? 17.453 -0.293 -9.740 1.00 92.81 181 ASN A O 1
ATOM 1478 N N . ALA A 1 182 ? 18.487 0.583 -11.533 1.00 90.81 182 ALA A N 1
ATOM 1479 C CA . ALA A 1 182 ? 19.225 1.610 -10.800 1.00 90.81 182 ALA A CA 1
ATOM 1480 C C . ALA A 1 182 ? 18.344 2.783 -10.331 1.00 90.81 182 ALA A C 1
ATOM 1482 O O . ALA A 1 182 ? 18.737 3.518 -9.431 1.00 90.81 182 ALA A O 1
ATOM 1483 N N . ASN A 1 183 ? 17.160 2.962 -10.928 1.00 89.31 183 ASN A N 1
ATOM 1484 C CA . ASN A 1 183 ? 16.254 4.076 -10.646 1.00 89.31 183 ASN A CA 1
ATOM 1485 C C . ASN A 1 183 ? 14.900 3.553 -10.143 1.00 89.31 183 ASN A C 1
ATOM 1487 O O . ASN A 1 183 ? 13.933 3.513 -10.912 1.00 89.31 183 ASN A O 1
ATOM 1491 N N . PRO A 1 184 ? 14.809 3.107 -8.874 1.00 87.75 184 PRO A N 1
ATOM 1492 C CA . PRO A 1 184 ? 13.565 2.611 -8.300 1.00 87.75 184 PRO A CA 1
ATOM 1493 C C . PRO A 1 184 ? 12.507 3.716 -8.191 1.00 87.75 184 PRO A C 1
ATOM 1495 O O . PRO A 1 184 ? 12.769 4.906 -8.385 1.00 87.75 184 PRO A O 1
ATOM 1498 N N . LYS A 1 185 ? 11.272 3.318 -7.875 1.00 88.06 185 LYS A N 1
ATOM 1499 C CA . LYS A 1 185 ? 10.237 4.280 -7.488 1.00 88.06 185 LYS A CA 1
ATOM 1500 C C . LYS A 1 185 ? 10.633 4.941 -6.166 1.00 88.06 185 LYS A C 1
ATOM 1502 O O . LYS A 1 185 ? 11.108 4.259 -5.262 1.00 88.06 185 LYS A O 1
ATOM 1507 N N . TYR A 1 186 ? 10.394 6.242 -6.049 1.00 87.75 186 TYR A N 1
ATOM 1508 C CA . TYR A 1 186 ? 10.635 6.980 -4.816 1.00 87.75 186 TYR A CA 1
ATOM 1509 C C . TYR A 1 186 ? 9.384 6.975 -3.936 1.00 87.75 186 TYR A C 1
ATOM 1511 O O . TYR A 1 186 ? 8.252 7.079 -4.424 1.00 87.75 186 TYR A O 1
ATOM 1519 N N . LYS A 1 187 ? 9.601 6.886 -2.623 1.00 91.06 187 LYS A N 1
ATOM 1520 C CA . LYS A 1 187 ? 8.568 7.025 -1.589 1.00 91.06 187 LYS A CA 1
ATOM 1521 C C . LYS A 1 187 ? 8.229 8.499 -1.430 1.00 91.06 187 LYS A C 1
ATOM 1523 O O . LYS A 1 187 ? 8.823 9.184 -0.607 1.00 91.06 187 LYS A O 1
ATOM 1528 N N . THR A 1 188 ? 7.320 9.009 -2.254 1.00 88.62 188 THR A N 1
ATOM 1529 C CA . THR A 1 188 ? 7.123 10.458 -2.444 1.00 88.62 188 THR A CA 1
ATOM 1530 C C . THR A 1 188 ? 6.792 11.219 -1.163 1.00 88.62 188 THR A C 1
ATOM 1532 O O . THR A 1 188 ? 7.094 12.398 -1.078 1.00 88.62 188 THR A O 1
ATOM 1535 N N . TRP A 1 189 ? 6.214 10.558 -0.159 1.00 90.38 189 TRP A N 1
ATOM 1536 C CA . TRP A 1 189 ? 5.909 11.146 1.150 1.00 90.38 189 TRP A CA 1
ATOM 1537 C C . TRP A 1 189 ? 7.139 11.393 2.037 1.00 90.38 189 TRP A C 1
ATOM 1539 O O . TRP A 1 189 ? 7.010 12.066 3.054 1.00 90.38 189 TRP A O 1
ATOM 1549 N N . LYS A 1 190 ? 8.307 10.842 1.683 1.00 91.12 190 LYS A N 1
ATOM 1550 C CA . LYS A 1 190 ? 9.575 11.074 2.391 1.00 91.12 190 LYS A CA 1
ATOM 1551 C C . LYS A 1 190 ? 10.392 12.237 1.822 1.00 91.12 190 LYS A C 1
ATOM 1553 O O . LYS A 1 190 ? 11.361 12.647 2.447 1.00 91.12 190 LYS A O 1
ATOM 1558 N N . TYR A 1 191 ? 10.027 12.747 0.646 1.00 88.75 191 TYR A N 1
ATOM 1559 C CA . TYR A 1 191 ? 10.809 13.738 -0.092 1.00 88.75 191 TYR A CA 1
ATOM 1560 C C . TYR A 1 191 ? 10.031 15.046 -0.226 1.00 88.75 191 TYR A C 1
ATOM 1562 O O . TYR A 1 191 ? 8.881 15.042 -0.664 1.00 88.75 191 TYR A O 1
ATOM 1570 N N . THR A 1 192 ? 10.682 16.167 0.077 1.00 86.19 192 THR A N 1
ATOM 1571 C CA . THR A 1 192 ? 10.165 17.505 -0.246 1.00 86.19 192 THR A CA 1
ATOM 1572 C C . THR A 1 192 ? 10.385 17.794 -1.727 1.00 86.19 192 THR A C 1
ATOM 1574 O O . THR A 1 192 ? 9.485 18.274 -2.415 1.00 86.19 192 THR A O 1
ATOM 1577 N N . THR A 1 193 ? 11.574 17.451 -2.233 1.00 83.31 193 THR A N 1
ATOM 1578 C CA . THR A 1 193 ? 11.912 17.549 -3.657 1.00 83.31 193 THR A CA 1
ATOM 1579 C C . THR A 1 193 ? 12.338 16.181 -4.160 1.00 83.31 193 THR A C 1
ATOM 1581 O O . THR A 1 193 ? 13.290 15.599 -3.650 1.00 83.31 193 THR A O 1
ATOM 1584 N N . GLN A 1 194 ? 11.652 15.648 -5.174 1.00 77.81 194 GLN A N 1
ATOM 1585 C CA . GLN A 1 194 ? 12.035 14.348 -5.726 1.00 77.81 194 GLN A CA 1
ATOM 1586 C C . GLN A 1 194 ? 13.451 14.411 -6.315 1.00 77.81 194 GLN A C 1
ATOM 1588 O O . GLN A 1 194 ? 13.764 15.381 -7.011 1.00 77.81 194 GLN A O 1
ATOM 1593 N N . PRO A 1 195 ? 14.292 13.386 -6.082 1.00 79.88 195 PRO A N 1
ATOM 1594 C CA . PRO A 1 195 ? 15.593 13.299 -6.726 1.00 79.88 195 PRO A CA 1
ATOM 1595 C C . PRO A 1 195 ? 15.449 13.413 -8.245 1.00 79.88 195 PRO A C 1
ATOM 1597 O O . PRO A 1 195 ? 14.600 12.749 -8.844 1.00 79.88 195 PRO A O 1
ATOM 1600 N N . THR A 1 196 ? 16.279 14.249 -8.871 1.00 81.69 196 THR A N 1
ATOM 1601 C CA . THR A 1 196 ? 16.331 14.336 -10.332 1.00 81.69 196 THR A CA 1
ATOM 1602 C C . THR A 1 196 ? 16.950 13.046 -10.867 1.00 81.69 196 THR A C 1
ATOM 1604 O O . THR A 1 196 ? 18.122 12.781 -10.586 1.00 81.69 196 THR A O 1
ATOM 1607 N N . PRO A 1 197 ? 16.205 12.229 -11.625 1.00 80.75 197 PRO A N 1
ATOM 1608 C CA . PRO A 1 197 ? 16.754 11.004 -12.173 1.00 80.75 197 PRO A CA 1
ATOM 1609 C C . PRO A 1 197 ? 17.786 11.327 -13.270 1.00 80.75 197 PRO A C 1
ATOM 1611 O O . PRO A 1 197 ? 17.650 12.340 -13.961 1.00 80.75 197 PRO A O 1
ATOM 1614 N N . PRO A 1 198 ? 18.798 10.466 -13.471 1.00 84.25 198 PRO A N 1
ATOM 1615 C CA . PRO A 1 198 ? 19.716 10.576 -14.596 1.00 84.25 198 PRO A CA 1
ATOM 1616 C C . PRO A 1 198 ? 18.969 10.458 -15.929 1.00 84.25 198 PRO A C 1
ATOM 1618 O O . PRO A 1 198 ? 17.856 9.925 -15.996 1.00 84.25 198 PRO A O 1
ATOM 1621 N N . ASP A 1 199 ? 19.608 10.908 -17.008 1.00 91.19 199 ASP A N 1
ATOM 1622 C CA . ASP A 1 199 ? 19.025 10.864 -18.347 1.00 91.19 199 ASP A CA 1
ATOM 1623 C C . ASP A 1 199 ? 18.612 9.445 -18.752 1.00 91.19 199 ASP A C 1
ATOM 1625 O O . ASP A 1 199 ? 19.380 8.484 -18.669 1.00 91.19 199 ASP A O 1
ATOM 1629 N N . ILE A 1 200 ? 17.375 9.322 -19.234 1.00 92.38 200 ILE A N 1
ATOM 1630 C CA . ILE A 1 200 ? 16.817 8.049 -19.690 1.00 92.38 200 ILE A CA 1
ATOM 1631 C C . ILE A 1 200 ? 17.524 7.630 -20.987 1.00 92.38 200 ILE A C 1
ATOM 1633 O O . ILE A 1 200 ? 17.513 8.416 -21.946 1.00 92.38 200 ILE A O 1
ATOM 1637 N N . PRO A 1 201 ? 18.030 6.383 -21.092 1.00 94.56 201 PRO A N 1
ATOM 1638 C CA . PRO A 1 201 ? 18.573 5.848 -22.333 1.00 94.56 201 PRO A CA 1
ATOM 1639 C C . PRO A 1 201 ? 17.637 6.096 -23.523 1.00 94.56 201 PRO A C 1
ATOM 1641 O O . PRO A 1 201 ? 16.441 5.767 -23.509 1.00 94.56 201 PRO A O 1
ATOM 1644 N N . LYS A 1 202 ? 18.181 6.734 -24.560 1.00 93.94 202 LYS A N 1
ATOM 1645 C CA . LYS A 1 202 ? 17.464 7.009 -25.808 1.00 93.94 202 LYS A CA 1
ATOM 1646 C C . LYS A 1 202 ? 17.496 5.768 -26.693 1.00 93.94 202 LYS A C 1
ATOM 1648 O O . LYS A 1 202 ? 18.476 5.029 -26.680 1.00 93.94 202 LYS A O 1
ATOM 1653 N N . ILE A 1 203 ? 16.419 5.545 -27.441 1.00 92.62 203 ILE A N 1
ATOM 1654 C CA . ILE A 1 203 ? 16.396 4.508 -28.476 1.00 92.62 203 ILE A CA 1
ATOM 1655 C C . ILE A 1 203 ? 17.346 4.961 -29.589 1.00 92.62 203 ILE A C 1
ATOM 1657 O O . ILE A 1 203 ? 17.296 6.122 -30.000 1.00 92.62 203 ILE A O 1
ATOM 1661 N N . ASP A 1 204 ? 18.217 4.062 -30.042 1.00 92.44 204 ASP A N 1
ATOM 1662 C CA . ASP A 1 204 ? 19.155 4.340 -31.129 1.00 92.44 204 ASP A CA 1
ATOM 1663 C C . ASP A 1 204 ? 18.403 4.722 -32.418 1.00 92.44 204 ASP A C 1
ATOM 1665 O O . ASP A 1 204 ? 17.330 4.189 -32.722 1.00 92.44 204 ASP A O 1
ATOM 1669 N N . ALA A 1 205 ? 18.955 5.669 -33.178 1.00 91.44 205 ALA A N 1
ATOM 1670 C CA . ALA A 1 205 ? 18.308 6.191 -34.378 1.00 91.44 205 ALA A CA 1
ATOM 1671 C C . ALA A 1 205 ? 18.097 5.110 -35.452 1.00 91.44 205 ALA A C 1
ATOM 1673 O O . ALA A 1 205 ? 17.086 5.147 -36.157 1.00 91.44 205 ALA A O 1
ATOM 1674 N N . ASP A 1 206 ? 18.997 4.127 -35.549 1.00 89.75 206 ASP A N 1
ATOM 1675 C CA . ASP A 1 206 ? 18.865 3.038 -36.516 1.00 89.75 206 ASP A CA 1
ATOM 1676 C C . ASP A 1 206 ? 17.751 2.065 -36.121 1.00 89.75 206 ASP A C 1
ATOM 1678 O O . ASP A 1 206 ? 17.024 1.591 -36.995 1.00 89.75 206 ASP A O 1
ATOM 1682 N N . ILE A 1 207 ? 17.537 1.845 -34.817 1.00 91.00 207 ILE A N 1
ATOM 1683 C CA . ILE A 1 207 ? 16.389 1.077 -34.308 1.00 91.00 207 ILE A CA 1
ATOM 1684 C C . ILE A 1 207 ? 15.087 1.803 -34.668 1.00 91.00 207 ILE A C 1
ATOM 1686 O O . ILE A 1 207 ? 14.179 1.216 -35.253 1.00 91.00 207 ILE A O 1
ATOM 1690 N N . MET A 1 208 ? 15.011 3.110 -34.392 1.00 91.06 208 MET A N 1
ATOM 1691 C CA . MET A 1 208 ? 13.832 3.917 -34.731 1.00 91.06 208 MET A CA 1
ATOM 1692 C C . MET A 1 208 ? 13.547 3.915 -36.237 1.00 91.06 208 MET A C 1
ATOM 1694 O O . MET A 1 208 ? 12.392 3.818 -36.656 1.00 91.06 208 MET A O 1
ATOM 1698 N N . LYS A 1 209 ? 14.594 3.995 -37.065 1.00 91.00 209 LYS A N 1
ATOM 1699 C CA . LYS A 1 209 ? 14.475 3.922 -38.524 1.00 91.00 209 LYS A CA 1
ATOM 1700 C C . LYS A 1 209 ? 13.961 2.557 -38.983 1.00 91.00 209 LYS A C 1
ATOM 1702 O O . LYS A 1 209 ? 13.134 2.518 -39.892 1.00 91.00 209 LYS A O 1
ATOM 1707 N N . ALA A 1 210 ? 14.409 1.473 -38.354 1.00 88.56 210 ALA A N 1
ATOM 1708 C CA . ALA A 1 210 ? 13.934 0.125 -38.644 1.00 88.56 210 ALA A CA 1
ATOM 1709 C C . ALA A 1 210 ? 12.446 -0.054 -38.286 1.00 88.56 210 ALA A C 1
ATOM 1711 O O . ALA A 1 210 ? 11.711 -0.715 -39.017 1.00 88.56 210 ALA A O 1
ATOM 1712 N N . PHE A 1 211 ? 11.974 0.590 -37.215 1.00 90.31 211 PHE A N 1
ATOM 1713 C CA . PHE A 1 211 ? 10.576 0.491 -36.778 1.00 90.31 211 PHE A CA 1
ATOM 1714 C C . PHE A 1 211 ? 9.610 1.363 -37.591 1.00 90.31 211 PHE A C 1
ATOM 1716 O O . PHE A 1 211 ? 8.438 1.015 -37.713 1.00 90.31 211 PHE A O 1
ATOM 1723 N N . LYS A 1 212 ? 10.083 2.480 -38.166 1.00 82.88 212 LYS A N 1
ATOM 1724 C CA . LYS A 1 212 ? 9.257 3.531 -38.798 1.00 82.88 212 LYS A CA 1
ATOM 1725 C C . LYS A 1 212 ? 8.271 3.035 -39.870 1.00 82.88 212 LYS A C 1
ATOM 1727 O O . LYS A 1 212 ? 7.248 3.677 -40.076 1.00 82.88 212 LYS A O 1
ATOM 1732 N N . ASN A 1 213 ? 8.564 1.921 -40.539 1.00 75.81 213 ASN A N 1
ATOM 1733 C CA . ASN A 1 213 ? 7.741 1.388 -41.632 1.00 75.81 213 ASN A CA 1
ATOM 1734 C C . ASN A 1 213 ? 6.949 0.126 -41.255 1.00 75.81 213 ASN A C 1
ATOM 1736 O O . ASN A 1 213 ? 6.343 -0.496 -42.127 1.00 75.81 213 ASN A O 1
ATOM 1740 N N . LEU A 1 214 ? 6.971 -0.278 -39.984 1.00 82.88 214 LEU A N 1
ATOM 1741 C CA . LEU A 1 214 ? 6.266 -1.463 -39.516 1.00 82.88 214 LEU A CA 1
ATOM 1742 C C . LEU A 1 214 ? 4.892 -1.094 -38.945 1.00 82.88 214 LEU A C 1
ATOM 1744 O O . LEU A 1 214 ? 4.754 -0.047 -38.3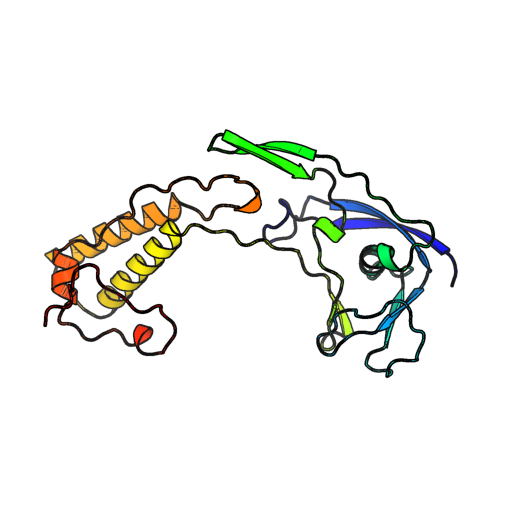04 1.00 82.88 214 LEU A O 1
ATOM 1748 N N . PRO A 1 215 ? 3.869 -1.946 -39.136 1.00 77.88 215 PRO A N 1
ATOM 1749 C CA . PRO A 1 215 ? 2.567 -1.717 -38.530 1.00 77.88 215 PRO A CA 1
ATOM 1750 C C . PRO A 1 215 ? 2.694 -1.684 -37.004 1.00 77.88 215 PRO A C 1
ATOM 1752 O O . PRO A 1 215 ? 3.538 -2.368 -36.416 1.00 77.88 215 PRO A O 1
ATOM 1755 N N . LEU A 1 216 ? 1.855 -0.868 -36.360 1.00 67.12 216 LEU A N 1
ATOM 1756 C CA . LEU A 1 216 ? 1.796 -0.820 -34.903 1.00 67.12 216 LEU A CA 1
ATOM 1757 C C . LEU A 1 216 ? 1.461 -2.223 -34.373 1.00 67.12 216 LEU A C 1
ATOM 1759 O O . LEU A 1 216 ? 0.490 -2.830 -34.835 1.00 67.12 216 LEU A O 1
ATOM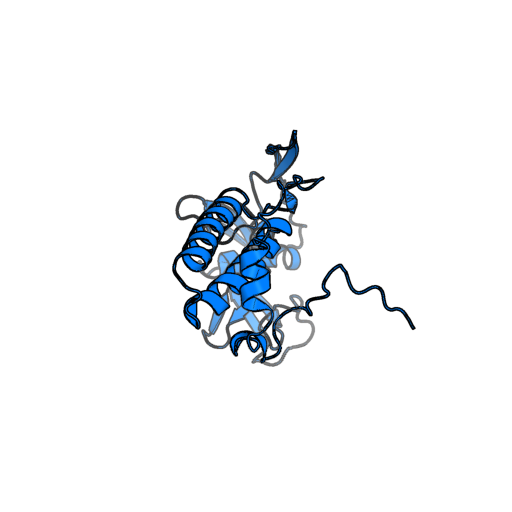 1763 N N . PRO A 1 217 ? 2.234 -2.757 -33.419 1.00 58.34 217 PRO A N 1
ATOM 1764 C CA . PRO A 1 217 ? 1.972 -4.077 -32.878 1.00 58.34 217 PRO A CA 1
ATOM 1765 C C . PRO A 1 217 ? 0.607 -4.120 -32.177 1.00 58.34 217 PRO A C 1
ATOM 1767 O O . PRO A 1 217 ? 0.202 -3.165 -31.511 1.00 58.34 217 PRO A O 1
ATOM 1770 N N . HIS A 1 218 ? -0.097 -5.251 -32.309 1.00 48.81 218 HIS A N 1
ATOM 1771 C CA . HIS A 1 218 ? -1.488 -5.444 -31.862 1.00 48.81 218 HIS A CA 1
ATOM 1772 C C . HIS A 1 218 ? -1.750 -5.079 -30.382 1.00 48.81 218 HIS A C 1
ATOM 1774 O O . HIS A 1 218 ? -2.876 -4.730 -30.036 1.00 48.81 218 HIS A O 1
ATOM 1780 N N . SER A 1 219 ? -0.729 -5.097 -29.517 1.00 49.94 219 SER A N 1
ATOM 1781 C CA . SER A 1 219 ? -0.818 -4.698 -28.102 1.00 49.94 219 SER A CA 1
ATOM 1782 C C . SER A 1 219 ? -1.034 -3.193 -27.875 1.00 49.94 219 SER A C 1
ATOM 1784 O O . SER A 1 219 ? -1.483 -2.810 -26.798 1.00 49.94 219 SER A O 1
ATOM 1786 N N . TYR A 1 220 ? -0.773 -2.341 -28.873 1.00 46.22 220 TYR A N 1
ATOM 1787 C CA . TYR A 1 220 ? -1.026 -0.893 -28.815 1.00 46.22 220 TYR A CA 1
ATOM 1788 C C . TYR A 1 220 ? -2.327 -0.466 -29.518 1.00 46.22 220 TYR A C 1
ATOM 1790 O O . TYR A 1 220 ? -2.762 0.671 -29.351 1.00 46.22 220 TYR A O 1
ATOM 1798 N N . ALA A 1 221 ? -2.969 -1.359 -30.279 1.00 43.06 221 ALA A N 1
ATOM 1799 C CA . ALA A 1 221 ? -4.193 -1.059 -31.030 1.00 43.06 221 ALA A CA 1
ATOM 1800 C C . ALA A 1 221 ? -5.472 -1.094 -30.167 1.00 43.06 221 ALA A C 1
ATOM 1802 O O . ALA A 1 221 ? -6.508 -0.574 -30.575 1.00 43.06 221 ALA A O 1
ATOM 1803 N N . LEU A 1 222 ? -5.408 -1.670 -28.962 1.00 37.47 222 LEU A N 1
ATOM 1804 C CA . LEU A 1 222 ? -6.532 -1.776 -28.028 1.00 37.47 222 LEU A CA 1
ATOM 1805 C C . LEU A 1 222 ? -6.352 -0.816 -26.835 1.00 37.47 222 LEU A C 1
ATOM 1807 O O . LEU A 1 222 ? -6.117 -1.230 -25.708 1.00 37.47 222 LEU A O 1
ATOM 1811 N N . GLY A 1 223 ? -6.431 0.492 -27.101 1.00 38.66 223 GLY A N 1
ATOM 1812 C CA . GLY A 1 223 ? -7.031 1.492 -26.198 1.00 38.66 223 GLY A CA 1
ATOM 1813 C C . GLY A 1 223 ? -6.493 1.712 -24.772 1.00 38.66 223 GLY A C 1
ATOM 1814 O O . GLY A 1 223 ? -7.242 2.254 -23.967 1.00 38.66 223 GLY A O 1
ATOM 1815 N N . GLY A 1 224 ? -5.255 1.335 -24.427 1.00 36.03 224 GLY A N 1
ATOM 1816 C CA . GLY A 1 224 ? -4.728 1.498 -23.054 1.00 36.03 224 GLY A CA 1
ATOM 1817 C C . GLY A 1 224 ? -3.475 2.368 -22.874 1.00 36.03 224 GLY A C 1
ATOM 1818 O O . GLY A 1 224 ? -3.043 2.577 -21.743 1.00 36.03 224 GLY A O 1
ATOM 1819 N N . GLY A 1 225 ? -2.850 2.858 -23.949 1.00 36.03 225 GLY A N 1
ATOM 1820 C CA . GLY A 1 225 ? -1.600 3.627 -23.874 1.00 36.03 225 GLY A CA 1
ATOM 1821 C C . GLY A 1 225 ? -1.797 5.123 -24.153 1.00 36.03 225 GLY A C 1
ATOM 1822 O O . GLY A 1 225 ? -2.586 5.457 -25.036 1.00 36.03 225 GLY A O 1
ATOM 1823 N N . PRO A 1 226 ? -1.082 6.036 -23.462 1.00 41.34 226 PRO A N 1
ATOM 1824 C CA . PRO A 1 226 ? -1.123 7.457 -23.788 1.00 41.34 226 PRO A CA 1
ATOM 1825 C C . PRO A 1 226 ? -0.594 7.699 -25.208 1.00 41.34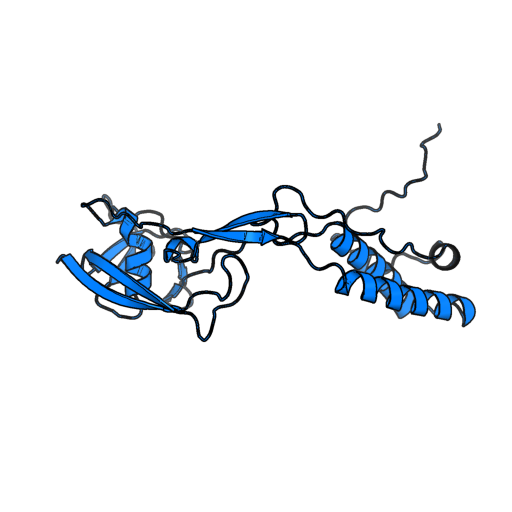 226 PRO A C 1
ATOM 1827 O O . PRO A 1 226 ? 0.405 7.108 -25.627 1.00 41.34 226 PRO A O 1
ATOM 1830 N N . VAL A 1 227 ? -1.294 8.575 -25.930 1.00 39.00 227 VAL A N 1
ATOM 1831 C CA . VAL A 1 227 ? -0.995 9.006 -27.299 1.00 39.00 227 VAL A CA 1
ATOM 1832 C C . VAL A 1 227 ? 0.456 9.486 -27.392 1.00 39.00 227 VAL A C 1
ATOM 1834 O O . VAL A 1 227 ? 0.878 10.386 -26.668 1.00 39.00 227 VAL A O 1
ATOM 1837 N N . LEU A 1 228 ? 1.226 8.875 -28.292 1.00 41.97 228 LEU A N 1
ATOM 1838 C CA . LEU A 1 228 ? 2.573 9.309 -28.649 1.00 41.97 228 LEU A CA 1
ATOM 1839 C C . LEU A 1 228 ? 2.493 10.634 -29.421 1.00 41.97 228 LEU A C 1
ATOM 1841 O O . LEU A 1 228 ? 2.269 10.629 -30.627 1.00 41.97 228 LEU A O 1
ATOM 1845 N N . THR A 1 229 ? 2.714 11.769 -28.760 1.00 33.25 229 THR A N 1
ATOM 1846 C CA . THR A 1 229 ? 3.143 12.987 -29.462 1.00 33.25 229 THR A CA 1
ATOM 1847 C C . THR A 1 229 ? 4.651 12.917 -29.667 1.00 33.25 229 THR A C 1
ATOM 1849 O O . THR A 1 229 ? 5.420 12.945 -28.702 1.00 33.25 229 THR A O 1
ATOM 1852 N N . PHE A 1 230 ? 5.085 12.797 -30.921 1.00 34.34 230 PHE A N 1
ATOM 1853 C CA . PHE A 1 230 ? 6.497 12.873 -31.283 1.00 34.34 230 PHE A CA 1
ATOM 1854 C C . PHE A 1 230 ? 6.975 14.333 -31.191 1.00 34.34 230 PHE A C 1
ATOM 1856 O O . PHE A 1 230 ? 6.330 15.217 -31.756 1.00 34.34 230 PHE A O 1
ATOM 1863 N N . PRO A 1 231 ? 8.100 14.630 -30.515 1.00 29.34 231 PRO A N 1
ATOM 1864 C CA . PRO A 1 231 ? 8.685 15.961 -30.552 1.00 29.34 231 PRO A CA 1
ATOM 1865 C C . PRO A 1 231 ? 9.360 16.146 -31.917 1.00 29.34 231 PRO A C 1
ATOM 1867 O O . PRO A 1 231 ? 10.434 15.597 -32.157 1.00 29.34 231 PRO A O 1
ATOM 1870 N N . GLY A 1 232 ? 8.708 16.874 -32.827 1.00 33.03 232 GLY A N 1
ATOM 1871 C CA . GLY A 1 232 ? 9.291 17.208 -34.130 1.00 33.03 232 GLY A CA 1
ATOM 1872 C C . GLY A 1 232 ? 8.319 17.590 -35.246 1.00 33.03 232 GLY A C 1
ATOM 1873 O O . GLY A 1 232 ? 8.771 18.161 -36.231 1.00 33.03 232 GLY A O 1
ATOM 1874 N N . GLU A 1 233 ? 7.015 17.341 -35.117 1.00 31.70 233 GLU A N 1
ATOM 1875 C CA . GLU A 1 233 ? 6.037 17.872 -36.078 1.00 31.70 233 GLU A CA 1
ATOM 1876 C C . GLU A 1 233 ? 5.593 19.267 -35.637 1.00 31.70 233 GLU A C 1
ATOM 1878 O O . GLU A 1 233 ? 4.608 19.453 -34.923 1.00 31.70 233 GLU A O 1
ATOM 1883 N N . THR A 1 234 ? 6.359 20.278 -36.047 1.00 32.19 234 THR A N 1
ATOM 1884 C CA . THR A 1 234 ? 5.798 21.615 -36.225 1.00 32.19 234 THR A CA 1
ATOM 1885 C C . THR A 1 234 ? 4.701 21.510 -37.274 1.00 32.19 234 THR A C 1
ATOM 1887 O O . THR A 1 234 ? 4.974 21.180 -38.427 1.00 32.19 234 THR A O 1
ATOM 1890 N N . ALA A 1 235 ? 3.464 21.766 -36.858 1.00 33.41 235 ALA A N 1
ATOM 1891 C CA . ALA A 1 235 ? 2.357 22.009 -37.763 1.00 33.41 235 ALA A CA 1
ATOM 1892 C C . ALA A 1 235 ? 2.673 23.268 -38.584 1.00 33.41 235 ALA A C 1
ATOM 1894 O O . ALA A 1 235 ? 2.561 24.387 -38.084 1.00 33.41 235 ALA A O 1
ATOM 1895 N N . GLU A 1 236 ? 3.102 23.080 -39.826 1.00 29.53 236 GLU A N 1
ATOM 1896 C CA . GLU A 1 236 ? 3.065 24.123 -40.843 1.00 29.53 236 GLU A CA 1
ATOM 1897 C C . GLU A 1 236 ? 1.892 23.841 -41.784 1.00 29.53 236 GLU A C 1
ATOM 1899 O O . GLU A 1 236 ? 1.845 22.775 -42.392 1.00 29.53 236 GLU A O 1
ATOM 1904 N N . GLY A 1 237 ? 0.986 24.825 -41.867 1.00 34.22 237 GLY A N 1
ATOM 1905 C CA . GLY A 1 237 ? 0.208 25.198 -43.060 1.00 34.22 237 GLY A CA 1
ATOM 1906 C C . GLY A 1 237 ? -0.768 24.188 -43.635 1.00 34.22 237 GLY A C 1
ATOM 1907 O O . GLY A 1 237 ? -0.346 23.419 -44.522 1.00 34.22 237 GLY A O 1
#